Protein AF-L0HE10-F1 (afdb_monomer)

pLDDT: mean 76.34, std 17.58, range [34.72, 95.25]

Mean predicted aligned error: 8.65 Å

Organism: Methanoregula formicica (strain DSM 22288 / NBRC 105244 / SMSP) (NCBI:txid593750)

Sequence (211 aa):
MRRCAECDLDNQQNRDHPICIPLPSNDIKGCIISRDPTSAFIEPWKEPIITKGNFKFSNGEVPPKWLCKRIQSFMGFTPDSVEAKKLHTFFDLNCYWTHFHKCPTDKHGKGFPQFSYPNGKICADKWFEFECIKYDLNDKILILLGRDVERYFQERPDHPLLKSKYVFFLPHPSAANCGKGWSWNKCKSPDDPDLIKLNERLTKLMACITK

Solvent-accessible surface area (backbone atoms only — not comparable to full-atom values): 12411 Å² total; per-residue (Å²): 116,78,75,43,87,85,38,86,80,42,82,78,64,81,70,92,71,69,61,80,65,68,80,58,54,98,58,64,54,24,36,39,34,35,45,53,47,48,58,87,70,64,66,73,76,79,61,84,66,73,58,87,90,44,62,64,78,80,90,59,98,39,70,58,60,42,36,47,54,47,50,29,64,67,72,67,48,50,83,86,36,70,65,35,49,46,49,49,47,39,49,52,50,20,35,31,58,51,50,36,16,75,53,60,22,22,94,79,44,81,90,31,56,53,82,48,69,73,59,23,48,57,41,31,73,67,43,49,63,54,50,33,66,76,63,64,39,48,83,23,38,35,37,32,25,23,68,72,41,46,50,59,46,69,78,35,73,83,40,67,67,62,71,16,95,43,71,42,84,40,72,43,63,49,39,89,80,38,55,91,32,55,86,67,50,79,87,51,62,86,82,36,68,68,57,48,54,48,51,52,53,50,52,54,49,50,61,63,71,72,108

Structure (mmCIF, N/CA/C/O backbone):
data_AF-L0HE10-F1
#
_entry.id   AF-L0HE10-F1
#
loop_
_atom_site.group_PDB
_atom_site.id
_atom_site.type_symbol
_atom_site.label_atom_id
_atom_site.label_alt_id
_atom_site.label_comp_id
_atom_site.label_asym_id
_atom_site.label_entity_id
_atom_site.label_seq_id
_atom_site.pdbx_PDB_ins_code
_atom_site.Cartn_x
_atom_site.Cartn_y
_atom_site.Cartn_z
_atom_site.occupancy
_atom_site.B_iso_or_equiv
_atom_site.auth_seq_id
_atom_site.auth_comp_id
_atom_site.auth_asym_id
_atom_site.auth_atom_id
_atom_site.pdbx_PDB_model_num
ATOM 1 N N . MET A 1 1 ? 12.271 -13.990 -5.409 1.00 41.84 1 MET A N 1
ATOM 2 C CA . MET A 1 1 ? 12.052 -14.101 -6.872 1.00 41.84 1 MET A CA 1
ATOM 3 C C . MET A 1 1 ? 12.853 -12.985 -7.531 1.00 41.84 1 MET A C 1
ATOM 5 O O . MET A 1 1 ? 12.646 -11.841 -7.147 1.00 41.84 1 MET A O 1
ATOM 9 N N . ARG A 1 2 ? 13.806 -13.293 -8.425 1.00 43.56 2 ARG A N 1
ATOM 10 C CA . ARG A 1 2 ? 14.645 -12.290 -9.112 1.00 43.56 2 ARG A CA 1
ATOM 11 C C . ARG A 1 2 ? 13.817 -11.623 -10.218 1.00 43.56 2 ARG A C 1
ATOM 13 O O . ARG A 1 2 ? 13.728 -12.154 -11.311 1.00 43.56 2 ARG A O 1
ATOM 20 N N . ARG A 1 3 ? 13.122 -10.524 -9.913 1.00 52.22 3 ARG A N 1
ATOM 21 C CA . ARG A 1 3 ? 12.172 -9.879 -10.851 1.00 52.22 3 ARG A CA 1
ATOM 22 C C . ARG A 1 3 ? 12.770 -8.730 -11.674 1.00 52.22 3 ARG A C 1
ATOM 24 O O . ARG A 1 3 ? 12.075 -8.158 -12.505 1.00 52.22 3 ARG A O 1
ATOM 31 N N . CYS A 1 4 ? 14.037 -8.404 -11.419 1.00 48.62 4 CYS A N 1
ATOM 32 C CA . CYS A 1 4 ? 14.774 -7.296 -12.033 1.00 48.62 4 CYS A CA 1
ATOM 33 C C . CYS A 1 4 ? 15.374 -7.656 -13.407 1.00 48.62 4 CYS A C 1
ATOM 35 O O . CYS A 1 4 ? 15.412 -6.805 -14.285 1.00 48.62 4 CYS A O 1
ATOM 37 N N . ALA A 1 5 ? 15.724 -8.932 -13.629 1.00 45.88 5 ALA A N 1
ATOM 38 C CA . ALA A 1 5 ? 16.426 -9.413 -14.828 1.00 45.88 5 ALA A CA 1
ATOM 39 C C . ALA A 1 5 ? 15.657 -9.245 -16.154 1.00 45.88 5 ALA A C 1
ATOM 41 O O . ALA A 1 5 ? 16.229 -9.408 -17.224 1.00 45.88 5 ALA A O 1
ATOM 42 N N . GLU A 1 6 ? 14.364 -8.926 -16.095 1.00 47.62 6 GLU A N 1
ATOM 43 C CA . GLU A 1 6 ? 13.520 -8.715 -17.274 1.00 47.62 6 GLU A CA 1
ATOM 44 C C . GLU A 1 6 ? 13.036 -7.257 -17.396 1.00 47.62 6 GLU A C 1
ATOM 46 O O . GLU A 1 6 ? 12.027 -6.989 -18.051 1.00 47.62 6 GLU A O 1
ATOM 51 N N . CYS A 1 7 ? 13.696 -6.331 -16.694 1.00 50.91 7 CYS A N 1
ATOM 52 C CA . CYS A 1 7 ? 13.500 -4.893 -16.812 1.00 50.91 7 CYS A CA 1
ATOM 53 C C . CYS A 1 7 ? 14.675 -4.299 -17.597 1.00 50.91 7 CYS A C 1
ATOM 55 O O . CYS A 1 7 ? 15.829 -4.517 -17.230 1.00 50.91 7 CYS A O 1
ATOM 57 N N . ASP A 1 8 ? 14.392 -3.491 -18.622 1.00 49.72 8 ASP A N 1
ATOM 58 C CA . ASP A 1 8 ? 15.408 -2.846 -19.474 1.00 49.72 8 ASP A CA 1
ATOM 59 C C . ASP A 1 8 ? 16.410 -1.961 -18.701 1.00 49.72 8 ASP A C 1
ATOM 61 O O . ASP A 1 8 ? 17.444 -1.570 -19.239 1.00 49.72 8 ASP A O 1
ATOM 65 N N . LEU A 1 9 ? 16.134 -1.669 -17.424 1.00 49.97 9 LEU A N 1
ATOM 66 C CA . LEU A 1 9 ? 17.032 -0.949 -16.521 1.00 49.97 9 LEU A CA 1
ATOM 67 C C . LEU A 1 9 ? 18.246 -1.769 -16.054 1.00 49.97 9 LEU A C 1
ATOM 69 O O . LEU A 1 9 ? 19.265 -1.172 -15.710 1.00 49.97 9 LEU A O 1
ATOM 73 N N . ASP A 1 10 ? 18.160 -3.103 -16.024 1.00 47.47 10 ASP A N 1
ATOM 74 C CA . ASP A 1 10 ? 19.218 -3.970 -15.470 1.00 47.47 10 ASP A CA 1
ATOM 75 C C . ASP A 1 10 ? 20.217 -4.459 -16.536 1.00 47.47 10 ASP A C 1
ATOM 77 O O . ASP A 1 10 ? 21.360 -4.804 -16.228 1.00 47.47 10 ASP A O 1
ATOM 81 N N . ASN A 1 11 ? 19.840 -4.368 -17.820 1.00 46.31 11 ASN A N 1
ATOM 82 C CA . ASN A 1 11 ? 20.715 -4.697 -18.954 1.00 46.31 11 ASN A CA 1
ATOM 83 C C . ASN A 1 11 ? 21.970 -3.810 -19.041 1.00 46.31 11 ASN A C 1
ATOM 85 O O . ASN A 1 11 ? 22.882 -4.115 -19.805 1.00 46.31 11 ASN A O 1
ATOM 89 N N . GLN A 1 12 ? 22.047 -2.723 -18.266 1.00 45.19 12 GLN A N 1
ATOM 90 C CA . GLN A 1 12 ? 23.190 -1.810 -18.281 1.00 45.19 12 GLN A CA 1
ATOM 91 C C . GLN A 1 12 ? 24.154 -1.974 -17.103 1.00 45.19 12 GLN A C 1
ATOM 93 O O . GLN A 1 12 ? 25.214 -1.352 -17.131 1.00 45.19 12 GLN A O 1
ATOM 98 N N . GLN A 1 13 ? 23.829 -2.751 -16.059 1.00 46.19 13 GLN A N 1
ATOM 99 C CA . GLN A 1 13 ? 24.639 -2.707 -14.833 1.00 46.19 13 GLN A CA 1
ATOM 100 C C . GLN A 1 13 ? 25.028 -4.049 -14.209 1.00 46.19 13 GLN A C 1
ATOM 102 O O . GLN A 1 13 ? 25.862 -4.0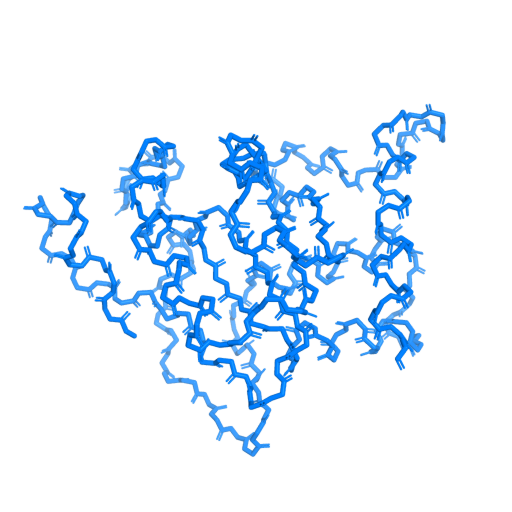29 -13.305 1.00 46.19 13 GLN A O 1
ATOM 107 N N . ASN A 1 14 ? 24.544 -5.193 -14.708 1.00 45.94 14 ASN A N 1
ATOM 108 C CA . ASN A 1 14 ? 25.016 -6.513 -14.260 1.00 45.94 14 ASN A CA 1
ATOM 109 C C . ASN A 1 14 ? 24.903 -6.687 -12.723 1.00 45.94 14 ASN A C 1
ATOM 111 O O . ASN A 1 14 ? 25.790 -7.251 -12.079 1.00 45.94 14 ASN A O 1
ATOM 115 N N . ARG A 1 15 ? 23.851 -6.124 -12.104 1.00 51.06 15 ARG A N 1
ATOM 116 C CA . ARG A 1 15 ? 23.719 -6.066 -10.642 1.00 51.06 15 ARG A CA 1
ATOM 117 C C . ARG A 1 15 ? 22.710 -7.093 -10.152 1.00 51.06 15 ARG A C 1
ATOM 119 O O . ARG A 1 15 ? 21.512 -6.844 -10.124 1.00 51.06 15 ARG A O 1
ATOM 126 N N . ASP A 1 16 ? 23.205 -8.236 -9.684 1.00 47.19 16 ASP A N 1
ATOM 127 C CA . ASP A 1 16 ? 22.391 -9.260 -9.016 1.00 47.19 16 ASP A CA 1
ATOM 128 C C . ASP A 1 16 ? 21.995 -8.795 -7.599 1.00 47.19 16 ASP A C 1
ATOM 130 O O . ASP A 1 16 ? 22.527 -9.254 -6.588 1.00 47.19 16 ASP A O 1
ATOM 134 N N . HIS A 1 17 ? 21.084 -7.822 -7.511 1.00 51.78 17 HIS A N 1
ATOM 135 C CA . HIS A 1 17 ? 20.496 -7.370 -6.249 1.00 51.78 17 HIS A CA 1
ATOM 136 C C . HIS A 1 17 ? 19.051 -7.865 -6.149 1.00 51.78 17 HIS A C 1
ATOM 138 O O . HIS A 1 17 ? 18.115 -7.148 -6.518 1.00 51.78 17 HIS A O 1
ATOM 144 N N . PRO A 1 18 ? 18.824 -9.100 -5.660 1.00 48.59 18 PRO A N 1
ATOM 145 C CA . PRO A 1 18 ? 17.477 -9.583 -5.425 1.00 48.59 18 PRO A CA 1
ATOM 146 C C . PRO A 1 18 ? 16.835 -8.730 -4.334 1.00 48.59 18 PRO A C 1
ATOM 148 O O . PRO A 1 18 ? 17.172 -8.841 -3.157 1.00 48.59 18 PRO A O 1
ATOM 151 N N . ILE A 1 19 ? 15.867 -7.896 -4.707 1.00 52.19 19 ILE A N 1
ATOM 152 C CA . ILE A 1 19 ? 15.000 -7.280 -3.708 1.00 52.19 19 ILE A CA 1
ATOM 153 C C . ILE A 1 19 ? 14.169 -8.387 -3.084 1.00 52.19 19 ILE A C 1
ATOM 155 O O . ILE A 1 19 ? 13.348 -9.041 -3.739 1.00 52.19 19 ILE A O 1
ATOM 159 N N . CYS A 1 20 ? 14.413 -8.605 -1.799 1.00 49.25 20 CYS A N 1
ATOM 160 C CA . CYS A 1 20 ? 13.636 -9.521 -0.998 1.00 49.25 20 CYS A CA 1
ATOM 161 C C . CYS A 1 20 ? 12.323 -8.831 -0.627 1.00 49.25 20 CYS A C 1
ATOM 163 O O . CYS A 1 20 ? 12.228 -8.134 0.379 1.00 49.25 20 CYS A O 1
ATOM 165 N N . ILE A 1 21 ? 11.302 -9.012 -1.462 1.00 56.94 21 ILE A N 1
ATOM 166 C CA . ILE A 1 21 ? 9.930 -8.886 -0.982 1.00 56.94 21 ILE A CA 1
ATOM 167 C C . ILE A 1 21 ? 9.695 -10.114 -0.092 1.00 56.94 21 ILE A C 1
ATOM 169 O O . ILE A 1 21 ? 9.791 -11.232 -0.619 1.00 56.94 21 ILE A O 1
ATOM 173 N N . PRO A 1 22 ? 9.440 -9.953 1.221 1.00 55.62 22 PRO A N 1
ATOM 174 C CA . PRO A 1 22 ? 9.186 -11.092 2.090 1.00 55.62 22 PRO A CA 1
ATOM 175 C C . PRO A 1 22 ? 8.015 -11.900 1.533 1.00 55.62 22 PRO A C 1
ATOM 177 O O . PRO A 1 22 ? 7.050 -11.344 0.998 1.00 55.62 22 PRO A O 1
ATOM 180 N N . LEU A 1 23 ? 8.119 -13.226 1.622 1.00 56.03 23 LEU A N 1
ATOM 181 C CA . LEU A 1 23 ? 6.987 -14.074 1.281 1.00 56.03 23 LEU A CA 1
ATOM 182 C C . LEU A 1 23 ? 5.840 -13.736 2.243 1.00 56.03 23 LEU A C 1
ATOM 184 O O . LEU A 1 23 ? 6.091 -13.594 3.441 1.00 56.03 23 LEU A O 1
ATOM 188 N N . PRO A 1 24 ? 4.612 -13.559 1.736 1.00 63.22 24 PRO A N 1
ATOM 189 C CA . PRO A 1 24 ? 3.480 -13.294 2.605 1.00 63.22 24 PRO A CA 1
ATOM 190 C C . PRO A 1 24 ? 3.215 -14.478 3.541 1.00 63.22 24 PRO A C 1
ATOM 192 O O . PRO A 1 24 ? 3.639 -15.607 3.278 1.00 63.22 24 PRO A O 1
ATOM 195 N N . SER A 1 25 ? 2.472 -14.227 4.619 1.00 65.88 25 SER A N 1
ATOM 196 C CA . SER A 1 25 ? 1.879 -15.310 5.403 1.00 65.88 25 SER A CA 1
ATOM 197 C C . SER A 1 25 ? 0.862 -16.096 4.570 1.00 65.88 25 SER A C 1
ATOM 199 O O . SER A 1 25 ? 0.384 -15.631 3.535 1.00 65.88 25 SER A O 1
ATOM 201 N N . ASN A 1 26 ? 0.490 -17.283 5.052 1.00 67.81 26 ASN A N 1
ATOM 202 C CA . ASN A 1 26 ? -0.562 -18.086 4.426 1.00 67.81 26 ASN A CA 1
ATOM 203 C C . ASN A 1 26 ? -1.972 -17.474 4.593 1.00 67.81 26 ASN A C 1
ATOM 205 O O . ASN A 1 26 ? -2.906 -17.954 3.963 1.00 67.81 26 ASN A O 1
ATOM 209 N N . ASP A 1 27 ? -2.138 -16.437 5.428 1.00 83.25 27 ASP A N 1
ATOM 210 C CA . ASP A 1 27 ? -3.418 -15.773 5.720 1.00 83.25 27 ASP A CA 1
ATOM 211 C C . ASP A 1 27 ? -3.355 -14.284 5.335 1.00 83.25 27 ASP A C 1
ATOM 213 O O . ASP A 1 27 ? -3.296 -13.378 6.178 1.00 83.25 27 ASP A O 1
ATOM 217 N N . ILE A 1 28 ? -3.306 -14.034 4.024 1.00 88.19 28 ILE A N 1
ATOM 218 C CA . ILE A 1 28 ? -3.285 -12.685 3.453 1.00 88.19 28 ILE A CA 1
ATOM 219 C C . ILE A 1 28 ? -4.692 -12.087 3.531 1.00 88.19 28 ILE A C 1
ATOM 221 O O . ILE A 1 28 ? -5.635 -12.570 2.897 1.00 88.19 28 ILE A O 1
ATOM 225 N N . LYS A 1 29 ? -4.812 -10.981 4.268 1.00 91.25 29 LYS A N 1
ATOM 226 C CA . LYS A 1 29 ? -6.032 -10.164 4.393 1.00 91.25 29 LYS A CA 1
ATOM 227 C C . LYS A 1 29 ? -5.927 -8.833 3.651 1.00 91.25 29 LYS A C 1
ATOM 229 O O . LYS A 1 29 ? -6.943 -8.203 3.362 1.00 91.25 29 LYS A O 1
ATOM 234 N N . GLY A 1 30 ? -4.711 -8.404 3.317 1.00 91.81 30 GLY A N 1
ATOM 235 C CA . GLY A 1 30 ? -4.485 -7.191 2.543 1.00 91.81 30 GLY A CA 1
ATOM 236 C C . GLY A 1 30 ? -3.147 -7.154 1.820 1.00 91.81 30 GLY A C 1
ATOM 237 O O . GLY A 1 30 ? -2.295 -8.015 2.018 1.00 91.81 30 GLY A O 1
ATOM 238 N N . CYS A 1 31 ? -2.963 -6.129 0.995 1.00 91.56 31 CYS A N 1
ATOM 239 C CA . CYS A 1 31 ? -1.739 -5.856 0.264 1.00 91.56 31 CYS A CA 1
ATOM 240 C C . CYS A 1 31 ? -1.379 -4.367 0.335 1.00 91.56 31 CYS A C 1
ATOM 242 O O . CYS A 1 31 ? -2.199 -3.506 0.016 1.00 91.56 31 CYS A O 1
ATOM 244 N N . ILE A 1 32 ? -0.140 -4.059 0.718 1.00 91.81 32 ILE A N 1
ATOM 245 C CA . ILE A 1 32 ? 0.469 -2.742 0.542 1.00 91.81 32 ILE A CA 1
ATOM 246 C C . ILE A 1 32 ? 1.187 -2.704 -0.802 1.00 91.81 32 ILE A C 1
ATOM 248 O O . ILE A 1 32 ? 2.049 -3.539 -1.070 1.00 91.81 32 ILE A O 1
ATOM 252 N N . ILE A 1 33 ? 0.936 -1.657 -1.582 1.00 91.56 33 ILE A N 1
ATOM 253 C CA . ILE A 1 33 ? 1.694 -1.337 -2.790 1.00 91.56 33 ILE A CA 1
ATOM 254 C C . ILE A 1 33 ? 2.403 -0.000 -2.572 1.00 91.56 33 ILE A C 1
ATOM 256 O O . ILE A 1 33 ? 1.764 1.053 -2.539 1.00 91.56 33 ILE A O 1
ATOM 260 N N . SER A 1 34 ? 3.726 -0.026 -2.406 1.00 89.88 34 SER A N 1
ATOM 261 C CA . SER A 1 34 ? 4.553 1.190 -2.348 1.00 89.88 34 SER A CA 1
ATOM 262 C C . SER A 1 34 ? 5.216 1.497 -3.690 1.00 89.88 34 SER A C 1
ATOM 264 O O . SER A 1 34 ? 5.171 0.686 -4.609 1.00 89.88 34 SER A O 1
ATOM 266 N N . ARG A 1 35 ? 5.809 2.687 -3.847 1.00 88.56 35 ARG A N 1
ATOM 267 C CA . ARG A 1 35 ? 6.344 3.134 -5.144 1.00 88.56 35 ARG A CA 1
ATOM 268 C C . ARG A 1 35 ? 7.487 2.253 -5.643 1.00 88.56 35 ARG A C 1
ATOM 270 O O . ARG A 1 35 ? 7.394 1.661 -6.710 1.00 88.56 35 ARG A O 1
ATOM 277 N N . ASP A 1 36 ? 8.554 2.177 -4.871 1.00 82.75 36 ASP A N 1
ATOM 278 C CA . ASP A 1 36 ? 9.766 1.454 -5.216 1.00 82.75 36 ASP A CA 1
ATOM 279 C C . ASP A 1 36 ? 10.525 1.101 -3.927 1.00 82.75 36 ASP A C 1
ATOM 281 O O . ASP A 1 36 ? 10.323 1.745 -2.887 1.00 82.75 36 ASP A O 1
ATOM 285 N N . PRO A 1 37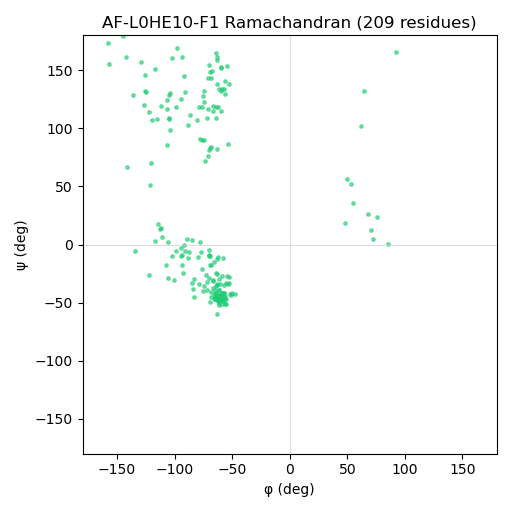 ? 11.354 0.056 -3.949 1.00 74.62 37 PRO A N 1
ATOM 286 C CA . PRO A 1 37 ? 12.296 -0.214 -2.884 1.00 74.62 37 PRO A CA 1
ATOM 287 C C . PRO A 1 37 ? 13.451 0.785 -2.975 1.00 74.62 37 PRO A C 1
ATOM 289 O O . PRO A 1 37 ? 14.142 0.872 -3.989 1.00 74.62 37 PRO A O 1
ATOM 292 N N . THR A 1 38 ? 13.687 1.535 -1.902 1.00 67.75 38 THR A N 1
ATOM 293 C CA . THR A 1 38 ? 14.856 2.410 -1.837 1.00 67.75 38 THR A CA 1
ATOM 294 C C . THR A 1 38 ? 16.125 1.576 -1.706 1.00 67.75 38 THR A C 1
ATOM 296 O O . THR A 1 38 ? 16.111 0.471 -1.158 1.00 67.75 38 THR A O 1
ATOM 299 N N . SER A 1 39 ? 17.250 2.130 -2.151 1.00 60.06 39 SER A N 1
ATOM 300 C CA . SER A 1 39 ? 18.566 1.502 -1.990 1.00 60.06 39 SER A CA 1
ATOM 301 C C . SER A 1 39 ? 18.929 1.139 -0.547 1.00 60.06 39 SER A C 1
ATOM 303 O O . SER A 1 39 ? 19.636 0.163 -0.311 1.00 60.06 39 SER A O 1
ATOM 305 N N . ALA A 1 40 ? 18.368 1.857 0.426 1.00 58.38 40 ALA A N 1
ATOM 306 C CA . ALA A 1 40 ? 18.504 1.563 1.850 1.00 58.38 40 ALA A CA 1
ATOM 307 C C . ALA A 1 40 ? 17.849 0.233 2.281 1.00 58.38 40 ALA A C 1
ATOM 309 O O . ALA A 1 40 ? 18.135 -0.256 3.368 1.00 58.38 40 ALA A O 1
ATOM 310 N N . PHE A 1 41 ? 16.983 -0.364 1.455 1.00 56.56 41 PHE A N 1
ATOM 311 C CA . PHE A 1 41 ? 16.373 -1.675 1.713 1.00 56.56 41 PHE A CA 1
ATOM 312 C C . PHE A 1 41 ? 17.165 -2.847 1.110 1.00 56.56 41 PHE A C 1
ATOM 314 O O . PHE A 1 41 ? 16.735 -3.991 1.243 1.00 56.56 41 PHE A O 1
ATOM 321 N N . ILE A 1 42 ? 18.284 -2.573 0.426 1.00 53.47 42 ILE A N 1
ATOM 322 C CA . ILE A 1 42 ? 19.094 -3.570 -0.297 1.00 53.47 42 ILE A CA 1
ATOM 323 C C . ILE A 1 42 ? 20.152 -4.217 0.599 1.00 53.47 42 ILE A C 1
ATOM 325 O O . ILE A 1 42 ? 20.729 -5.235 0.212 1.00 53.47 42 ILE A O 1
ATOM 329 N N . GLU A 1 43 ? 20.399 -3.695 1.808 1.00 49.09 43 GLU A N 1
ATOM 330 C CA . GLU A 1 43 ? 21.193 -4.468 2.760 1.00 49.09 43 GLU A CA 1
ATOM 331 C C . GLU A 1 43 ? 20.527 -5.830 2.968 1.00 49.09 43 GLU A C 1
ATOM 333 O O . GLU A 1 43 ? 19.305 -5.904 3.156 1.00 49.09 43 GLU A O 1
ATOM 338 N N . PRO A 1 44 ? 21.303 -6.920 2.846 1.00 43.00 44 PRO A N 1
ATOM 339 C CA . PRO A 1 44 ? 20.739 -8.236 2.687 1.00 43.00 44 PRO A CA 1
ATOM 340 C C . PRO A 1 44 ? 19.925 -8.534 3.933 1.00 43.00 44 PRO A C 1
ATOM 342 O O . PRO A 1 44 ? 20.462 -8.637 5.038 1.00 43.00 44 PRO A O 1
ATOM 345 N N . TRP A 1 45 ? 18.626 -8.734 3.730 1.00 43.78 45 TRP A N 1
ATOM 346 C CA . TRP A 1 45 ? 17.873 -9.674 4.536 1.00 43.78 45 TRP A CA 1
ATOM 347 C C . TRP A 1 45 ? 18.636 -10.998 4.443 1.00 43.78 45 TRP A C 1
ATOM 349 O O . TRP A 1 45 ? 18.421 -11.786 3.521 1.00 43.78 45 TRP A O 1
ATOM 359 N N . LYS A 1 46 ? 19.623 -11.181 5.327 1.00 37.88 46 LYS A N 1
ATOM 360 C CA . LYS A 1 46 ? 20.378 -12.416 5.508 1.00 37.88 46 LYS A CA 1
ATOM 361 C C . LYS A 1 46 ? 19.396 -13.406 6.107 1.00 37.88 46 LYS A C 1
ATOM 363 O O . LYS A 1 46 ? 19.302 -13.538 7.317 1.00 37.88 46 LYS A O 1
ATOM 368 N N . GLU A 1 47 ? 18.631 -13.996 5.200 1.00 39.53 47 GLU A N 1
ATOM 369 C CA . GLU A 1 47 ? 17.550 -14.941 5.421 1.00 39.53 47 GLU A CA 1
ATOM 370 C C . GLU A 1 47 ? 16.341 -14.370 6.188 1.00 39.53 47 GLU A C 1
ATOM 372 O O . GLU A 1 47 ? 16.480 -13.727 7.231 1.00 39.53 47 GLU A O 1
ATOM 377 N N . PRO A 1 48 ? 15.103 -14.592 5.708 1.00 41.59 48 PRO A N 1
ATOM 378 C CA . PRO A 1 48 ? 13.954 -14.441 6.582 1.00 41.59 48 PRO A CA 1
ATOM 379 C C . PRO A 1 48 ? 14.137 -15.436 7.732 1.00 41.59 48 PRO A C 1
ATOM 381 O O . PRO A 1 48 ? 14.119 -16.646 7.510 1.00 41.59 48 PRO A O 1
ATOM 384 N N . ILE A 1 49 ? 14.306 -14.949 8.964 1.00 40.31 49 ILE A N 1
ATOM 385 C CA . ILE A 1 49 ? 14.206 -15.801 10.150 1.00 40.31 49 ILE A CA 1
ATOM 386 C C . ILE A 1 49 ? 12.734 -16.217 10.252 1.00 40.31 49 ILE A C 1
ATOM 388 O O . ILE A 1 49 ? 11.940 -15.585 10.949 1.00 40.31 49 ILE A O 1
ATOM 392 N N . ILE A 1 50 ? 12.349 -17.272 9.528 1.00 42.53 50 ILE A N 1
ATOM 393 C CA . ILE A 1 50 ? 11.056 -17.941 9.669 1.00 42.53 50 ILE A CA 1
ATOM 394 C C . ILE A 1 50 ? 11.107 -18.688 11.002 1.00 42.53 50 ILE A C 1
ATOM 396 O O . ILE A 1 50 ? 11.297 -19.898 11.079 1.00 42.53 50 ILE A O 1
ATOM 400 N N . THR A 1 51 ? 10.977 -17.951 12.100 1.00 37.94 51 THR A N 1
ATOM 401 C CA . THR A 1 51 ? 10.757 -18.553 13.410 1.00 37.94 51 THR A CA 1
ATOM 402 C C . THR A 1 51 ? 9.254 -18.710 13.589 1.00 37.94 51 THR A C 1
ATOM 404 O O . THR A 1 51 ? 8.536 -17.753 13.861 1.00 37.94 51 THR A O 1
ATOM 407 N N . LYS A 1 52 ? 8.767 -19.945 13.410 1.00 34.72 52 LYS A N 1
ATOM 408 C CA . LYS A 1 52 ? 7.416 -20.376 13.815 1.00 34.72 52 LYS A CA 1
ATOM 409 C C . LYS A 1 52 ? 6.272 -19.491 13.281 1.00 34.72 52 LYS A C 1
ATOM 411 O O . LYS A 1 52 ? 5.450 -19.017 14.057 1.00 34.72 52 LYS A O 1
ATOM 416 N N . GLY A 1 53 ? 6.230 -19.238 11.970 1.00 40.25 53 GLY A N 1
ATOM 417 C CA . GLY A 1 53 ? 5.108 -18.528 11.332 1.00 40.25 53 GLY A CA 1
ATOM 418 C C . GLY A 1 53 ? 5.012 -17.023 11.622 1.00 40.25 53 GLY A C 1
ATOM 419 O O . GLY A 1 53 ? 4.072 -16.389 11.159 1.00 40.25 53 GLY A O 1
ATOM 420 N N . ASN A 1 54 ? 5.979 -16.439 12.338 1.00 36.06 54 ASN A N 1
ATOM 421 C CA . ASN A 1 54 ? 6.038 -15.004 12.600 1.00 36.06 54 ASN A CA 1
ATOM 422 C C . ASN A 1 54 ? 7.116 -14.355 11.728 1.00 36.06 54 ASN A C 1
ATOM 424 O O . ASN A 1 54 ? 8.312 -14.503 11.987 1.00 36.06 54 ASN A O 1
ATOM 428 N N . PHE A 1 55 ? 6.697 -13.599 10.714 1.00 43.66 55 PHE A N 1
ATOM 429 C CA . PHE A 1 55 ? 7.596 -12.732 9.959 1.00 43.66 55 PHE A CA 1
ATOM 430 C C . PHE A 1 55 ? 7.928 -11.507 10.811 1.00 43.66 55 PHE A C 1
ATOM 432 O O . PHE A 1 55 ? 7.243 -10.491 10.785 1.00 43.66 55 PHE A O 1
ATOM 439 N N . LYS A 1 56 ? 8.998 -11.586 11.602 1.00 40.53 56 LYS A N 1
ATOM 440 C CA . LYS A 1 56 ? 9.579 -10.374 12.179 1.00 40.53 56 LYS A CA 1
ATOM 441 C C . LYS A 1 56 ? 10.410 -9.712 11.090 1.00 40.53 56 LYS A C 1
ATOM 443 O O . LYS A 1 56 ? 11.390 -10.297 10.642 1.00 40.53 56 LYS A O 1
ATOM 448 N N . PHE A 1 57 ? 10.053 -8.489 10.688 1.00 48.94 57 PHE A N 1
ATOM 449 C CA . PHE A 1 57 ? 10.952 -7.625 9.917 1.00 48.94 57 PHE A CA 1
ATOM 450 C C . PHE A 1 57 ? 12.180 -7.319 10.793 1.00 48.94 57 PHE A C 1
ATOM 452 O O . PHE A 1 57 ? 12.207 -6.315 11.514 1.00 48.94 57 PHE A O 1
ATOM 459 N N . SER A 1 58 ? 13.148 -8.230 10.834 1.00 39.66 58 SER A N 1
ATOM 460 C CA . SER A 1 58 ? 14.378 -8.077 11.595 1.00 39.66 58 SER A CA 1
ATOM 461 C C . SER A 1 58 ? 15.230 -7.031 10.887 1.00 39.66 58 SER A C 1
ATOM 463 O O . SER A 1 58 ? 15.750 -7.268 9.803 1.00 39.66 58 SER A O 1
ATOM 465 N N . ASN A 1 59 ? 15.338 -5.867 11.524 1.00 40.75 59 ASN A N 1
ATOM 466 C CA . ASN A 1 59 ? 16.350 -4.830 11.297 1.00 40.75 59 ASN A CA 1
ATOM 467 C C . ASN A 1 59 ? 16.113 -3.798 10.179 1.00 40.75 59 ASN A C 1
ATOM 469 O O . ASN A 1 59 ? 16.905 -2.871 10.062 1.00 40.75 59 ASN A O 1
ATOM 473 N N . GLY A 1 60 ? 14.996 -3.852 9.445 1.00 49.91 60 GLY A N 1
ATOM 474 C CA . GLY A 1 60 ? 14.627 -2.818 8.468 1.00 49.91 60 GLY A CA 1
ATOM 475 C C . GLY A 1 60 ? 13.472 -1.915 8.918 1.00 49.91 60 GLY A C 1
ATOM 476 O O . GLY A 1 60 ? 12.367 -2.381 9.204 1.00 49.91 60 GLY A O 1
ATOM 477 N N . GLU A 1 61 ? 13.699 -0.606 8.923 1.00 56.00 61 GLU A N 1
ATOM 478 C CA . GLU A 1 61 ? 12.667 0.433 8.895 1.00 56.00 61 GLU A CA 1
ATOM 479 C C . GLU A 1 61 ? 11.994 0.429 7.499 1.00 56.00 61 GLU A C 1
ATOM 481 O O . GLU A 1 61 ? 12.383 1.172 6.610 1.00 56.00 61 GLU A O 1
ATOM 486 N N . VAL A 1 62 ? 11.039 -0.480 7.261 1.00 68.38 62 VAL A N 1
ATOM 487 C CA . VAL A 1 62 ? 10.393 -0.695 5.944 1.00 68.38 62 VAL A CA 1
ATOM 488 C C . VAL A 1 62 ? 8.987 -0.070 5.850 1.00 68.38 62 VAL A C 1
ATOM 490 O O . VAL A 1 62 ? 8.359 0.170 6.887 1.00 68.38 62 VAL A O 1
ATOM 493 N N . PRO A 1 63 ? 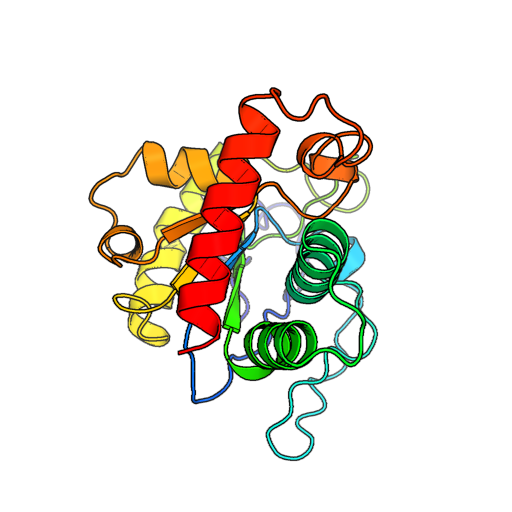8.438 0.170 4.636 1.00 73.19 63 PRO A N 1
ATOM 494 C CA . PRO A 1 63 ? 7.136 0.806 4.431 1.00 73.19 63 PRO A CA 1
ATOM 495 C C . PRO A 1 63 ? 5.966 0.268 5.268 1.00 73.19 63 PRO A C 1
ATOM 497 O O . PRO A 1 63 ? 5.262 1.122 5.803 1.00 73.19 63 PRO A O 1
ATOM 500 N N . PRO A 1 64 ? 5.756 -1.052 5.473 1.00 80.44 64 PRO A N 1
ATOM 501 C CA . PRO A 1 64 ? 4.699 -1.534 6.371 1.00 80.44 64 PRO A CA 1
ATOM 502 C C . PRO A 1 64 ? 4.844 -1.005 7.806 1.00 80.44 64 PRO A C 1
ATOM 504 O O . PRO A 1 64 ? 3.913 -0.415 8.353 1.00 80.44 64 PRO A O 1
ATOM 507 N N . LYS A 1 65 ? 6.045 -1.103 8.390 1.00 80.25 65 LYS A N 1
ATOM 508 C CA . LYS A 1 65 ? 6.341 -0.591 9.739 1.00 80.25 65 LYS A CA 1
ATOM 509 C C . LYS A 1 65 ? 6.217 0.926 9.823 1.00 80.25 65 LYS A C 1
ATOM 511 O O . LYS A 1 65 ? 5.656 1.449 10.785 1.00 80.25 65 LYS A O 1
ATOM 516 N N . TRP A 1 66 ? 6.733 1.647 8.830 1.00 83.38 66 TRP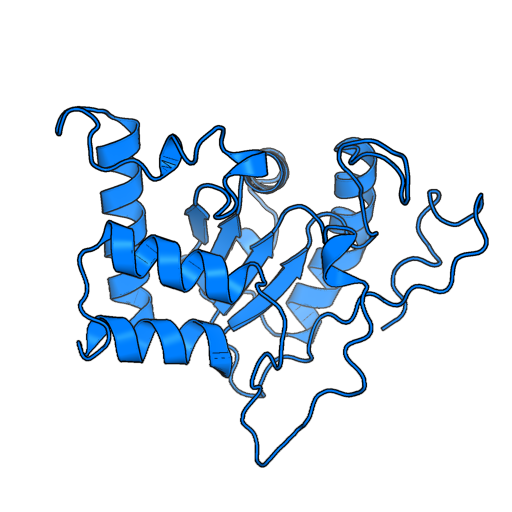 A N 1
ATOM 517 C CA . TRP A 1 66 ? 6.597 3.102 8.771 1.00 83.38 66 TRP A CA 1
ATOM 518 C C . TRP A 1 66 ? 5.145 3.534 8.665 1.00 83.38 66 TRP A C 1
ATOM 520 O O . TRP A 1 66 ? 4.739 4.462 9.358 1.00 83.38 66 TRP A O 1
ATOM 530 N N . LEU A 1 67 ? 4.365 2.864 7.819 1.00 88.56 67 LEU A N 1
ATOM 531 C CA . LEU A 1 67 ? 2.946 3.129 7.672 1.00 88.56 67 LEU A CA 1
ATOM 532 C C . LEU A 1 67 ? 2.211 2.860 8.983 1.00 88.56 67 LEU A C 1
ATOM 534 O O . LEU A 1 67 ? 1.466 3.725 9.428 1.00 88.56 67 LEU A O 1
ATOM 538 N N . CYS A 1 68 ? 2.485 1.733 9.642 1.00 89.25 68 CYS A N 1
ATOM 539 C CA . CYS A 1 68 ? 1.908 1.416 10.944 1.00 89.25 68 CYS A CA 1
ATOM 540 C C . CYS A 1 68 ? 2.206 2.515 11.974 1.00 89.25 68 CYS A C 1
ATOM 542 O O . CYS A 1 68 ? 1.281 3.079 12.555 1.00 89.25 68 CYS A O 1
ATOM 544 N N . LYS A 1 69 ? 3.478 2.921 12.127 1.00 87.56 69 LYS A N 1
ATOM 545 C CA . LYS A 1 69 ? 3.874 4.030 13.018 1.00 87.56 69 LYS A CA 1
ATOM 546 C C . LYS A 1 69 ? 3.179 5.347 12.648 1.00 87.56 69 LYS A C 1
ATOM 548 O O . LYS A 1 69 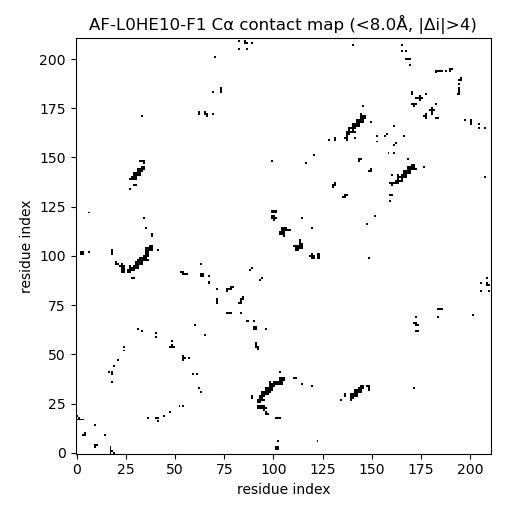? 2.748 6.085 13.534 1.00 87.56 69 LYS A O 1
ATOM 553 N N . ARG A 1 70 ? 3.069 5.658 11.350 1.00 89.25 70 ARG A N 1
ATOM 554 C CA . ARG A 1 70 ? 2.413 6.877 10.852 1.00 89.25 70 ARG A CA 1
ATOM 555 C C . ARG A 1 70 ? 0.928 6.881 11.168 1.00 89.25 70 ARG A C 1
ATOM 557 O O . ARG A 1 70 ? 0.460 7.880 11.692 1.00 89.25 70 ARG A O 1
ATOM 564 N N . ILE A 1 71 ? 0.219 5.784 10.916 1.00 92.38 71 ILE A N 1
ATOM 565 C CA . ILE A 1 71 ? -1.206 5.650 11.235 1.00 92.38 71 ILE A CA 1
ATOM 566 C C . ILE A 1 71 ? -1.410 5.696 12.746 1.00 92.38 71 ILE A C 1
ATOM 568 O O . ILE A 1 71 ? -2.245 6.458 13.210 1.00 92.38 71 ILE A O 1
ATOM 572 N N . GLN A 1 72 ? -0.618 4.957 13.524 1.00 92.12 72 GLN A N 1
ATOM 573 C CA . GLN A 1 72 ? -0.699 4.958 14.983 1.00 92.12 72 GLN A CA 1
ATOM 574 C C . GLN A 1 72 ? -0.546 6.379 15.547 1.00 92.12 72 GLN A C 1
ATOM 576 O O . GLN A 1 72 ? -1.401 6.856 16.294 1.00 92.12 72 GLN A O 1
ATOM 581 N N . SER A 1 73 ? 0.503 7.093 15.124 1.00 90.19 73 SER A N 1
ATOM 582 C CA . SER A 1 73 ? 0.717 8.491 15.497 1.00 90.19 73 SER A CA 1
ATOM 583 C C . SER A 1 73 ? -0.426 9.379 14.998 1.00 90.19 73 SER A C 1
ATOM 585 O O . SER A 1 73 ? -0.958 10.174 15.773 1.00 90.19 73 SER A O 1
ATOM 587 N N . PHE A 1 74 ? -0.867 9.202 13.745 1.00 90.75 74 PHE A N 1
ATOM 588 C CA . PHE A 1 74 ? -1.929 9.993 13.121 1.00 90.75 74 PHE A CA 1
ATOM 589 C C . PHE A 1 74 ? -3.316 9.779 13.764 1.00 90.75 74 PHE A C 1
ATOM 591 O O . PHE A 1 74 ? -4.122 10.697 13.859 1.00 90.75 74 PHE A O 1
ATOM 598 N N . MET A 1 75 ? -3.592 8.601 14.299 1.00 91.44 75 MET A N 1
ATOM 599 C CA . MET A 1 75 ? -4.859 8.314 14.974 1.00 91.44 75 MET A CA 1
ATOM 600 C C . MET A 1 75 ? -4.777 8.547 16.488 1.00 91.44 75 MET A C 1
ATOM 602 O O . MET A 1 75 ? -5.796 8.564 17.162 1.00 91.44 75 MET A O 1
ATOM 606 N N . GLY A 1 76 ? -3.575 8.791 17.028 1.00 91.06 76 GLY A N 1
ATOM 607 C CA . GLY A 1 76 ? -3.380 9.026 18.462 1.00 91.06 76 GLY A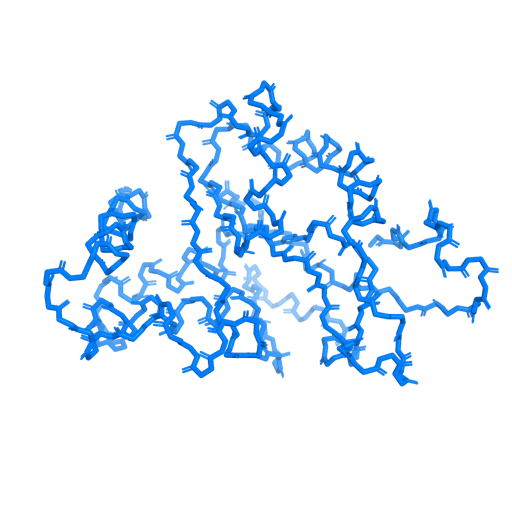 CA 1
ATOM 608 C C . GLY A 1 76 ? -3.463 7.748 19.299 1.00 91.06 76 GLY A C 1
ATOM 609 O O . GLY A 1 76 ? -3.757 7.810 20.488 1.00 91.06 76 GLY A O 1
ATOM 610 N N . PHE A 1 77 ? -3.212 6.589 18.691 1.00 93.12 77 PHE A N 1
ATOM 611 C CA . PHE A 1 77 ? -3.257 5.304 19.377 1.00 93.12 77 PHE A CA 1
ATOM 612 C C . PHE A 1 77 ? -2.020 5.113 20.258 1.00 93.12 77 PHE A C 1
ATOM 614 O O . PHE A 1 77 ? -0.876 5.209 19.796 1.00 93.12 77 PHE A O 1
ATOM 621 N N . THR A 1 78 ? -2.232 4.783 21.530 1.00 92.38 78 THR A N 1
ATOM 622 C CA . THR A 1 78 ? -1.136 4.362 22.407 1.00 92.38 78 THR A CA 1
ATOM 623 C C . THR A 1 78 ? -0.594 3.005 21.939 1.00 92.38 78 THR A C 1
ATOM 625 O O . THR A 1 78 ? -1.360 2.210 21.383 1.00 92.38 78 THR A O 1
ATOM 628 N N . PRO A 1 79 ? 0.705 2.701 22.136 1.00 88.19 79 PRO A N 1
ATOM 629 C CA . PRO A 1 79 ? 1.285 1.419 21.720 1.00 88.19 79 PRO A CA 1
ATOM 630 C C . PRO A 1 79 ? 0.529 0.186 22.237 1.00 88.19 79 PRO A C 1
ATOM 632 O O . PRO A 1 79 ? 0.434 -0.812 21.527 1.00 88.19 79 PRO A O 1
ATOM 635 N N . ASP A 1 80 ? -0.060 0.279 23.431 1.00 90.44 80 ASP A N 1
ATOM 636 C CA . ASP A 1 80 ? -0.757 -0.833 24.083 1.00 90.44 80 ASP A CA 1
ATOM 637 C C . ASP A 1 80 ? -2.256 -0.926 23.767 1.00 90.44 80 ASP A C 1
ATOM 639 O O . ASP A 1 80 ? -2.901 -1.902 24.175 1.00 90.44 80 ASP A O 1
ATOM 643 N N . SER A 1 81 ? -2.804 0.055 23.040 1.00 94.19 81 SER A N 1
ATOM 644 C CA . SER A 1 81 ? -4.212 0.073 22.628 1.00 94.19 81 SER A CA 1
ATOM 645 C C . SER A 1 81 ? -4.574 -1.147 21.776 1.00 94.19 81 SER A C 1
ATOM 647 O O . SER A 1 81 ? -3.739 -1.724 21.069 1.00 94.19 81 SER A O 1
ATOM 649 N N . VAL A 1 82 ? -5.844 -1.552 21.835 1.00 93.56 82 VAL A N 1
ATOM 650 C CA . VAL A 1 82 ? -6.364 -2.675 21.040 1.00 93.56 82 VAL A CA 1
ATOM 651 C C . VAL A 1 82 ? -6.227 -2.369 19.548 1.00 93.56 82 VAL A C 1
ATOM 653 O O . VAL A 1 82 ? -5.845 -3.240 18.767 1.00 93.56 82 VAL A O 1
ATOM 656 N N . GLU A 1 83 ? -6.472 -1.122 19.159 1.00 94.19 83 GLU A N 1
ATOM 657 C CA . GLU A 1 83 ? -6.345 -0.608 17.802 1.00 94.19 83 GLU A CA 1
ATOM 658 C C . GLU A 1 83 ? -4.908 -0.718 17.298 1.00 94.19 83 GLU A C 1
ATOM 660 O O . GLU A 1 83 ? -4.693 -1.253 16.210 1.00 94.19 83 GLU A O 1
ATOM 665 N N . ALA A 1 84 ? -3.918 -0.280 18.089 1.00 91.25 84 ALA A N 1
ATOM 666 C CA . ALA A 1 84 ? -2.512 -0.420 17.721 1.00 91.25 84 ALA A CA 1
ATOM 667 C C . ALA A 1 84 ? -2.130 -1.896 17.566 1.00 91.25 84 ALA A C 1
ATOM 669 O O . ALA A 1 84 ? -1.539 -2.267 16.555 1.00 91.25 84 ALA A O 1
ATOM 670 N N . LYS A 1 85 ? -2.516 -2.766 18.506 1.00 90.56 85 LYS A N 1
ATOM 671 C CA . LYS A 1 85 ? -2.219 -4.207 18.424 1.00 90.56 85 LYS A CA 1
ATOM 672 C C . LYS A 1 85 ? -2.816 -4.853 17.172 1.00 90.56 85 LYS A C 1
ATOM 674 O O . LYS A 1 85 ? -2.120 -5.607 16.491 1.00 90.56 85 LYS A O 1
ATOM 679 N N . LYS A 1 86 ? -4.071 -4.536 16.832 1.00 91.31 86 LYS A N 1
ATOM 680 C CA . LYS A 1 86 ? -4.720 -5.010 15.596 1.00 91.31 86 LYS A CA 1
ATOM 681 C C . LYS A 1 86 ? -4.019 -4.474 14.345 1.00 91.31 86 LYS A C 1
ATOM 683 O O . LYS A 1 86 ? -3.795 -5.232 13.407 1.00 91.31 86 LYS A O 1
ATOM 688 N N . LEU A 1 87 ? -3.621 -3.202 14.352 1.00 91.44 87 LEU A N 1
ATOM 689 C CA . LEU A 1 87 ? -2.892 -2.569 13.255 1.00 91.44 87 LEU A CA 1
ATOM 690 C C . LEU A 1 87 ? -1.530 -3.234 13.003 1.00 91.44 87 LEU A C 1
ATOM 692 O O . LEU A 1 87 ? -1.226 -3.593 11.867 1.00 91.44 87 LEU A O 1
ATOM 696 N N . HIS A 1 88 ? -0.741 -3.438 14.063 1.00 88.31 88 HIS A N 1
ATOM 697 C CA . HIS A 1 88 ? 0.548 -4.137 13.995 1.00 88.31 88 HIS A CA 1
ATOM 698 C C . HIS A 1 88 ? 0.359 -5.579 13.523 1.00 88.31 88 HIS A C 1
ATOM 700 O O . HIS A 1 88 ? 1.027 -5.996 12.587 1.00 88.31 88 HIS A O 1
ATOM 706 N N . THR A 1 89 ? -0.614 -6.310 14.081 1.00 86.31 89 THR A N 1
ATOM 707 C CA . THR A 1 89 ? -0.945 -7.680 13.643 1.00 86.31 89 THR A CA 1
ATOM 708 C C . THR A 1 89 ? -1.252 -7.730 12.148 1.00 86.31 89 THR A C 1
ATOM 710 O O . THR A 1 89 ? -0.707 -8.565 11.429 1.00 86.31 89 THR A O 1
ATOM 713 N N . PHE A 1 90 ? -2.082 -6.807 11.658 1.00 89.31 90 PHE A N 1
ATOM 714 C CA . PHE A 1 90 ? -2.425 -6.749 10.245 1.00 89.31 90 PHE A CA 1
ATOM 715 C C . PHE A 1 90 ? -1.195 -6.507 9.367 1.00 89.31 90 PHE A C 1
ATOM 717 O O . PHE A 1 90 ? -0.961 -7.277 8.439 1.00 89.31 90 PHE A O 1
ATOM 724 N N . PHE A 1 91 ? -0.392 -5.480 9.659 1.00 86.88 91 PHE A N 1
ATOM 725 C CA . PHE A 1 91 ? 0.761 -5.133 8.824 1.00 86.88 91 PHE A CA 1
ATOM 726 C C . PHE A 1 91 ? 1.930 -6.115 8.925 1.00 86.88 91 PHE A C 1
ATOM 728 O O . PHE A 1 91 ? 2.628 -6.301 7.930 1.00 86.88 91 PHE A O 1
ATOM 735 N N . ASP A 1 92 ? 2.135 -6.738 10.086 1.00 79.88 92 ASP A N 1
ATOM 736 C CA . ASP A 1 92 ? 3.239 -7.673 10.304 1.00 79.88 92 ASP A CA 1
ATOM 737 C C . ASP A 1 92 ? 2.910 -9.095 9.845 1.00 79.88 92 ASP A C 1
ATOM 739 O O . ASP A 1 92 ? 3.803 -9.806 9.383 1.00 79.88 92 ASP A O 1
ATOM 743 N N . LEU A 1 93 ? 1.646 -9.522 9.959 1.00 79.62 93 LEU A N 1
ATOM 744 C CA . LEU A 1 93 ? 1.276 -10.928 9.777 1.00 79.62 93 LEU A CA 1
ATOM 745 C C . LEU A 1 93 ? 0.238 -11.173 8.684 1.00 79.62 93 LEU A C 1
ATOM 747 O O . LEU A 1 93 ? 0.225 -12.267 8.134 1.00 79.62 93 LEU A O 1
ATOM 751 N N . ASN A 1 94 ? -0.629 -10.216 8.348 1.00 87.12 94 ASN A N 1
ATOM 752 C CA . ASN A 1 94 ? -1.733 -10.445 7.402 1.00 87.12 94 ASN A CA 1
ATOM 753 C C . ASN A 1 94 ? -1.658 -9.595 6.131 1.00 87.12 94 ASN A C 1
ATOM 755 O O . ASN A 1 94 ? -2.565 -9.651 5.295 1.00 87.12 94 ASN A O 1
ATOM 759 N N . CYS A 1 95 ? -0.602 -8.803 5.969 1.00 86.88 95 CYS A N 1
ATOM 760 C CA . CYS A 1 95 ? -0.449 -7.915 4.834 1.00 86.88 95 CYS A CA 1
ATOM 761 C C . CYS A 1 95 ? 0.696 -8.384 3.942 1.00 86.88 95 CYS A C 1
ATOM 763 O O . CYS A 1 95 ? 1.856 -8.422 4.353 1.00 86.88 95 CYS A O 1
ATOM 765 N N . TYR A 1 96 ? 0.372 -8.709 2.694 1.00 86.56 96 TYR A N 1
ATOM 766 C CA . TYR A 1 96 ? 1.382 -8.806 1.656 1.00 86.56 96 TYR A CA 1
ATOM 767 C C . TYR A 1 96 ? 1.930 -7.405 1.364 1.00 86.56 96 TYR A C 1
ATOM 769 O O . TYR A 1 96 ? 1.196 -6.422 1.382 1.00 86.56 96 TYR A O 1
ATOM 777 N N . TRP A 1 97 ? 3.219 -7.281 1.086 1.00 86.19 97 TRP A N 1
ATOM 778 C CA . TRP A 1 97 ? 3.805 -6.002 0.708 1.00 86.19 97 TRP A CA 1
ATOM 779 C C . TRP A 1 97 ? 4.510 -6.150 -0.627 1.00 86.19 97 TRP A C 1
ATOM 781 O O . TRP A 1 97 ? 5.272 -7.085 -0.831 1.00 86.19 97 TRP A O 1
ATOM 791 N N . THR A 1 98 ? 4.247 -5.230 -1.546 1.00 85.88 98 THR A N 1
ATOM 792 C CA . THR A 1 98 ? 4.876 -5.200 -2.856 1.00 85.88 98 THR A CA 1
ATOM 793 C C . THR A 1 98 ? 5.104 -3.769 -3.345 1.00 85.88 98 THR A C 1
ATOM 795 O O . THR A 1 98 ? 4.792 -2.789 -2.661 1.00 85.88 98 THR A O 1
ATOM 798 N N . HIS A 1 99 ? 5.684 -3.646 -4.538 1.00 87.38 99 HIS A N 1
ATOM 799 C CA . HIS A 1 99 ? 6.082 -2.375 -5.135 1.00 87.38 99 HIS A CA 1
ATOM 800 C C . HIS A 1 99 ? 5.505 -2.165 -6.531 1.00 87.38 99 HIS A C 1
ATOM 802 O O . HIS A 1 99 ? 5.415 -3.111 -7.306 1.00 87.38 99 HIS A O 1
ATOM 808 N N . PHE A 1 100 ? 5.191 -0.923 -6.875 1.00 89.94 100 PHE A N 1
ATOM 809 C CA . PHE A 1 100 ? 4.862 -0.496 -8.232 1.00 89.94 100 PHE A CA 1
ATOM 810 C C . PHE A 1 100 ? 6.044 -0.695 -9.186 1.00 89.94 100 PHE A C 1
ATOM 812 O O . PHE A 1 100 ? 5.915 -1.349 -10.214 1.00 89.94 100 PHE A O 1
ATOM 819 N N . HIS A 1 101 ? 7.226 -0.237 -8.791 1.00 86.06 101 HIS A N 1
ATOM 820 C CA . HIS A 1 101 ? 8.477 -0.490 -9.487 1.00 86.06 101 HIS A CA 1
ATOM 821 C C . HIS A 1 101 ? 9.309 -1.492 -8.683 1.00 86.06 101 HIS A C 1
ATOM 823 O O . HIS A 1 101 ? 9.681 -1.220 -7.544 1.00 86.06 101 HIS A O 1
ATOM 829 N N . LYS A 1 102 ? 9.571 -2.678 -9.249 1.00 80.19 102 LYS A N 1
ATOM 830 C CA . LYS A 1 102 ? 10.264 -3.767 -8.538 1.00 80.19 102 LYS A CA 1
ATOM 831 C C . LYS A 1 102 ? 11.777 -3.592 -8.475 1.00 80.19 102 LYS A C 1
ATOM 833 O O . LYS A 1 102 ? 12.401 -4.372 -7.772 1.00 80.19 102 LYS A O 1
ATOM 838 N N . CYS A 1 103 ? 12.361 -2.653 -9.214 1.00 76.00 103 CYS A N 1
ATOM 839 C CA . CYS A 1 103 ? 13.803 -2.421 -9.228 1.00 76.00 103 CYS A CA 1
ATOM 840 C C . CYS A 1 103 ? 14.175 -1.361 -8.186 1.00 76.00 103 CYS A C 1
ATOM 842 O O . CYS A 1 103 ? 13.401 -0.416 -7.987 1.00 76.00 103 CYS A O 1
ATOM 844 N N . PRO A 1 104 ? 15.341 -1.479 -7.529 1.00 75.75 104 PRO A N 1
ATOM 845 C CA . PRO A 1 104 ? 15.712 -0.514 -6.519 1.00 75.75 104 PRO A CA 1
ATOM 846 C C . PRO A 1 104 ? 16.054 0.829 -7.147 1.00 75.75 104 PRO A C 1
ATOM 848 O O . PRO A 1 104 ? 16.675 0.874 -8.211 1.00 75.75 104 PRO A O 1
ATOM 851 N N . THR A 1 105 ? 15.686 1.920 -6.477 1.00 76.12 105 THR A N 1
ATOM 852 C CA . THR A 1 105 ? 16.020 3.269 -6.946 1.00 76.12 105 THR A CA 1
ATOM 853 C C . THR A 1 105 ? 16.671 4.117 -5.857 1.00 76.12 105 THR A C 1
ATOM 855 O O . THR A 1 105 ? 16.544 3.862 -4.654 1.00 76.12 105 THR A O 1
ATOM 858 N N . ASP A 1 106 ? 17.408 5.135 -6.293 1.00 75.06 106 ASP A N 1
ATOM 859 C CA . ASP A 1 106 ? 18.024 6.143 -5.435 1.00 75.06 106 ASP A CA 1
ATOM 860 C C . ASP A 1 106 ? 17.592 7.532 -5.908 1.00 75.06 106 ASP A C 1
ATOM 862 O O . ASP A 1 106 ? 17.703 7.866 -7.086 1.00 75.06 106 ASP A O 1
ATOM 866 N N . LYS A 1 107 ? 17.150 8.379 -4.973 1.00 75.81 107 LYS A N 1
ATOM 867 C CA . LYS A 1 107 ? 16.782 9.773 -5.246 1.00 75.81 107 LYS A CA 1
ATOM 868 C C . LYS A 1 107 ? 17.905 10.543 -5.946 1.00 75.81 107 LYS A C 1
ATOM 870 O O . LYS A 1 107 ? 17.619 11.429 -6.744 1.00 75.81 107 LYS A O 1
ATOM 875 N N . HIS A 1 108 ? 19.161 10.236 -5.629 1.00 78.00 108 HIS A N 1
ATOM 876 C CA . HIS A 1 108 ? 20.320 10.950 -6.156 1.00 78.00 108 HIS A CA 1
ATOM 877 C C . HIS A 1 108 ? 20.998 10.253 -7.334 1.00 78.00 108 HIS A C 1
ATOM 879 O O . HIS A 1 108 ? 21.894 10.846 -7.926 1.00 78.00 108 HIS A O 1
ATOM 885 N N . GLY A 1 109 ? 20.586 9.039 -7.705 1.00 72.56 109 GLY A N 1
ATOM 886 C CA . GLY A 1 109 ? 21.203 8.330 -8.824 1.00 72.56 109 GLY A CA 1
ATOM 887 C C . GLY A 1 109 ? 22.630 7.824 -8.559 1.00 72.56 109 GLY A C 1
ATOM 888 O O . GLY A 1 109 ? 23.329 7.495 -9.512 1.00 72.56 109 GLY A O 1
ATOM 889 N N . LYS A 1 110 ? 23.114 7.830 -7.305 1.00 72.00 110 LYS A N 1
ATOM 890 C CA . LYS A 1 110 ? 24.530 7.557 -6.987 1.00 72.00 110 LYS A CA 1
ATOM 891 C C . LYS A 1 110 ? 24.813 6.063 -6.911 1.00 72.00 110 LYS A C 1
ATOM 893 O O . LYS A 1 110 ? 25.818 5.593 -7.431 1.00 72.00 110 LYS A O 1
ATOM 898 N N . GLY A 1 111 ? 23.930 5.338 -6.227 1.00 68.50 111 GLY A N 1
ATOM 899 C CA . GLY A 1 111 ? 24.031 3.891 -6.058 1.00 68.50 111 GLY A CA 1
ATOM 900 C C . GLY A 1 111 ? 23.113 3.115 -6.991 1.00 68.50 111 GLY A C 1
ATOM 901 O O . GLY A 1 111 ? 23.459 2.017 -7.379 1.00 68.50 111 GLY A O 1
ATOM 902 N N . PHE A 1 112 ? 21.965 3.668 -7.371 1.00 73.50 112 PHE A N 1
ATOM 903 C CA . PHE A 1 112 ? 20.958 3.031 -8.228 1.00 73.50 112 PHE A CA 1
ATOM 904 C C . PHE A 1 112 ? 20.364 4.086 -9.157 1.00 73.50 112 PHE A C 1
ATOM 906 O O . PHE A 1 112 ? 20.486 5.270 -8.840 1.00 73.50 112 PHE A O 1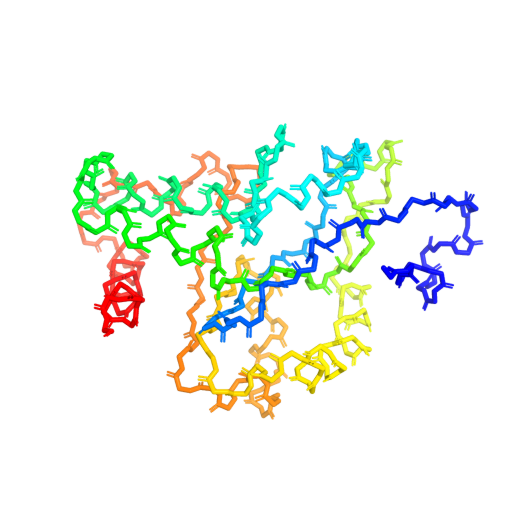
ATOM 913 N N . PRO A 1 113 ? 19.713 3.715 -10.272 1.00 77.00 113 PRO A N 1
ATOM 914 C CA . PRO A 1 113 ? 19.005 4.680 -11.104 1.00 77.00 113 PRO A CA 1
ATOM 915 C C . PRO A 1 113 ? 17.985 5.488 -10.296 1.00 77.00 113 PRO A C 1
ATOM 917 O O . PRO A 1 113 ? 17.445 5.017 -9.291 1.00 77.00 113 PRO A O 1
ATOM 920 N N . GLN A 1 114 ? 17.691 6.703 -10.753 1.00 83.19 114 GLN A N 1
ATOM 921 C CA . GLN A 1 114 ? 16.562 7.456 -10.217 1.00 83.19 114 GLN A CA 1
ATOM 922 C C . GLN A 1 114 ? 15.245 6.799 -10.637 1.00 83.19 114 GLN A C 1
ATOM 924 O O . GLN A 1 114 ? 15.138 6.211 -11.716 1.00 83.19 114 GLN A O 1
ATOM 929 N N . PHE A 1 115 ? 14.228 6.910 -9.782 1.00 84.44 115 PHE A N 1
ATOM 930 C CA . PHE A 1 115 ? 12.892 6.432 -10.115 1.00 84.44 115 PHE A CA 1
ATOM 931 C C . PHE A 1 115 ? 12.354 7.122 -11.375 1.00 84.44 115 PHE A C 1
ATOM 933 O O . PHE A 1 115 ? 12.385 8.347 -11.493 1.00 84.44 115 PHE A O 1
ATOM 940 N N . SER A 1 116 ? 11.798 6.316 -12.278 1.00 85.56 116 SER A N 1
ATOM 941 C CA . SER A 1 116 ? 11.136 6.753 -13.503 1.00 85.56 116 SER A CA 1
ATOM 942 C C . SER A 1 116 ? 9.735 6.149 -13.550 1.00 85.56 116 SER A C 1
ATOM 944 O O . SER A 1 116 ? 9.580 4.926 -13.542 1.00 85.56 116 SER A O 1
ATOM 946 N N . TYR A 1 117 ? 8.709 7.002 -13.604 1.00 89.94 117 TYR A N 1
ATOM 947 C CA . TYR A 1 117 ? 7.314 6.558 -13.668 1.00 89.94 117 TYR A CA 1
ATOM 948 C C . TYR A 1 117 ? 7.027 5.650 -14.883 1.00 89.94 117 TYR A C 1
ATOM 950 O O . TYR A 1 117 ? 6.427 4.596 -14.673 1.00 89.94 117 TYR A O 1
ATOM 958 N N . PRO A 1 118 ? 7.486 5.965 -16.118 1.00 88.88 118 PRO A N 1
ATOM 959 C CA . PRO A 1 118 ? 7.362 5.051 -17.257 1.00 88.88 118 PRO A CA 1
ATOM 960 C C . PRO A 1 118 ? 7.897 3.639 -16.987 1.00 88.88 118 PRO A C 1
ATOM 962 O O . PRO A 1 118 ? 7.231 2.659 -17.312 1.00 88.88 118 PRO A O 1
ATOM 965 N N . ASN A 1 119 ? 9.048 3.521 -16.322 1.00 83.69 119 ASN A N 1
ATOM 966 C CA . ASN A 1 119 ? 9.641 2.216 -16.016 1.00 83.69 119 ASN A CA 1
ATOM 967 C C . ASN A 1 119 ? 8.850 1.484 -14.929 1.00 83.69 119 ASN A C 1
ATOM 969 O O . ASN A 1 119 ? 8.613 0.281 -15.030 1.00 83.69 119 ASN A O 1
ATOM 973 N N . GLY A 1 120 ? 8.380 2.217 -13.917 1.00 88.06 120 GLY A N 1
ATOM 974 C CA . GLY A 1 120 ? 7.453 1.682 -12.925 1.00 88.06 120 GLY A CA 1
ATOM 975 C C . GLY A 1 120 ? 6.174 1.141 -13.562 1.00 88.06 120 GLY A C 1
ATOM 976 O O . GLY A 1 120 ? 5.746 0.049 -13.209 1.00 88.06 120 GLY A O 1
ATOM 977 N N . LYS A 1 121 ? 5.619 1.843 -14.557 1.00 90.06 121 LYS A N 1
ATOM 978 C CA . LYS A 1 121 ? 4.415 1.427 -15.289 1.00 90.06 121 LYS A CA 1
ATOM 979 C C . LYS A 1 121 ? 4.634 0.098 -16.016 1.00 90.06 121 LYS A C 1
ATOM 981 O O . LYS A 1 121 ? 3.855 -0.822 -15.806 1.00 90.06 121 LYS A O 1
ATOM 986 N N . ILE A 1 122 ? 5.726 -0.022 -16.777 1.00 85.75 122 ILE A N 1
ATOM 987 C CA . ILE A 1 122 ? 6.116 -1.272 -17.457 1.00 85.75 122 ILE A CA 1
ATOM 988 C C . ILE A 1 122 ? 6.249 -2.418 -16.444 1.00 85.75 122 ILE A C 1
ATOM 990 O O . ILE A 1 122 ? 5.763 -3.525 -16.664 1.00 85.75 122 ILE A O 1
ATOM 994 N N . CYS A 1 123 ? 6.888 -2.145 -15.306 1.00 84.44 123 CYS A N 1
ATOM 995 C CA . CYS A 1 123 ? 7.086 -3.128 -14.249 1.00 84.44 123 CYS A CA 1
ATOM 996 C C . CYS A 1 123 ? 5.755 -3.581 -13.621 1.00 84.44 123 CYS A C 1
ATOM 998 O O . CYS A 1 123 ? 5.528 -4.774 -13.424 1.00 84.44 123 CYS A O 1
ATOM 1000 N N . ALA A 1 124 ? 4.864 -2.639 -13.326 1.00 88.50 124 ALA A N 1
ATOM 1001 C CA . ALA A 1 124 ? 3.558 -2.908 -12.746 1.00 88.50 124 ALA A CA 1
ATOM 1002 C C . ALA A 1 124 ? 2.648 -3.689 -13.701 1.00 88.50 124 ALA A C 1
ATOM 1004 O O . ALA A 1 124 ? 2.088 -4.703 -13.283 1.00 88.50 124 ALA A O 1
ATOM 1005 N N . ASP A 1 125 ? 2.581 -3.284 -14.976 1.00 86.75 125 ASP A N 1
ATOM 1006 C CA . ASP A 1 125 ? 1.793 -3.961 -16.016 1.00 86.75 125 ASP A CA 1
ATOM 1007 C C . ASP A 1 125 ? 2.217 -5.434 -16.156 1.00 86.75 125 ASP A C 1
ATOM 1009 O O . ASP A 1 125 ? 1.387 -6.315 -16.356 1.00 86.75 125 ASP A O 1
ATOM 1013 N N . LYS A 1 126 ? 3.509 -5.720 -15.974 1.00 82.81 126 LYS A N 1
ATOM 1014 C CA . LYS A 1 126 ? 4.056 -7.077 -16.033 1.00 82.81 126 LYS A CA 1
ATOM 1015 C C . LYS A 1 126 ? 3.752 -7.933 -14.802 1.00 82.81 126 LYS A C 1
ATOM 1017 O O . LYS A 1 126 ? 3.542 -9.137 -14.924 1.00 82.81 126 LYS A O 1
ATOM 1022 N N . TRP A 1 127 ? 3.808 -7.351 -13.603 1.00 83.44 127 TRP A N 1
ATOM 1023 C CA . TRP A 1 127 ? 3.847 -8.134 -12.361 1.00 83.44 127 TRP A CA 1
ATOM 1024 C C . TRP A 1 127 ? 2.550 -8.136 -11.562 1.00 83.44 127 TRP A C 1
ATOM 1026 O O . TRP A 1 127 ? 2.310 -9.100 -10.836 1.00 83.44 127 TRP A O 1
ATOM 1036 N N . PHE A 1 128 ? 1.732 -7.087 -11.639 1.00 87.19 128 PHE A N 1
ATOM 1037 C CA . PHE A 1 128 ? 0.560 -6.971 -10.772 1.00 87.19 128 PHE A CA 1
ATOM 1038 C C . PHE A 1 128 ? -0.495 -8.033 -11.052 1.00 87.19 128 PHE A C 1
ATOM 1040 O O . PHE A 1 128 ? -1.067 -8.553 -10.099 1.00 87.19 128 PHE A O 1
ATOM 1047 N N . GLU A 1 129 ? -0.718 -8.406 -12.312 1.00 84.25 129 GLU A N 1
ATOM 1048 C CA . GLU A 1 129 ? -1.632 -9.501 -12.650 1.00 84.25 129 GLU A CA 1
ATOM 1049 C C . GLU A 1 129 ? -1.150 -10.828 -12.050 1.00 84.25 129 GLU A C 1
ATOM 1051 O O . GLU A 1 129 ? -1.893 -11.509 -11.343 1.00 84.25 129 GLU A O 1
ATOM 1056 N N . PHE A 1 130 ? 0.134 -11.143 -12.231 1.00 84.75 130 PHE A N 1
ATOM 1057 C CA . PHE A 1 130 ? 0.742 -12.330 -11.640 1.00 84.75 130 PHE A CA 1
ATOM 1058 C C . PHE A 1 130 ? 0.628 -12.348 -10.109 1.00 84.75 130 PHE A C 1
ATOM 1060 O O . PHE A 1 130 ? 0.266 -13.369 -9.530 1.00 84.75 130 PHE A O 1
ATOM 1067 N N . GLU A 1 131 ? 0.938 -11.238 -9.431 1.00 85.88 131 GLU A N 1
ATOM 1068 C CA . GLU A 1 131 ? 0.823 -11.140 -7.969 1.00 85.88 131 GLU A CA 1
ATOM 1069 C C . GLU A 1 131 ? -0.623 -11.254 -7.496 1.00 85.88 131 GLU A C 1
ATOM 1071 O O . GLU A 1 131 ? -0.878 -11.897 -6.480 1.00 85.88 131 GLU A O 1
ATOM 1076 N N . CYS A 1 132 ? -1.554 -10.659 -8.239 1.00 85.00 132 CYS A N 1
ATOM 1077 C CA . CYS A 1 132 ? -2.977 -10.720 -7.954 1.00 85.00 132 CYS A CA 1
ATOM 1078 C C . CYS A 1 132 ? -3.485 -12.165 -7.959 1.00 85.00 132 CYS A C 1
ATOM 1080 O O . CYS A 1 132 ? -4.139 -12.572 -7.001 1.00 85.00 132 CYS A O 1
ATOM 1082 N N . ILE A 1 133 ? -3.118 -12.943 -8.982 1.00 85.56 133 ILE A N 1
ATOM 1083 C CA . ILE A 1 133 ? -3.487 -14.359 -9.111 1.00 85.56 133 ILE A CA 1
ATOM 1084 C C . ILE A 1 133 ? -2.761 -15.204 -8.062 1.00 85.56 133 ILE A C 1
ATOM 1086 O O . ILE A 1 133 ? -3.380 -15.989 -7.350 1.00 85.56 133 ILE A O 1
ATOM 1090 N N . LYS A 1 134 ? -1.439 -15.043 -7.941 1.00 85.56 134 LYS A N 1
ATOM 1091 C CA . LYS A 1 134 ? -0.610 -15.879 -7.065 1.00 85.56 134 LYS A CA 1
ATOM 1092 C C . LYS A 1 134 ? -0.964 -15.736 -5.584 1.00 85.56 134 LYS A C 1
ATOM 1094 O O . LYS A 1 134 ? -0.810 -16.700 -4.838 1.00 85.56 134 LYS A O 1
ATOM 1099 N N . TYR A 1 135 ? -1.357 -14.539 -5.158 1.00 85.62 135 TYR A N 1
ATOM 1100 C CA . TYR A 1 135 ? -1.621 -14.223 -3.753 1.00 85.62 135 TYR A CA 1
ATOM 1101 C C . TYR A 1 135 ? -3.098 -13.932 -3.463 1.00 85.62 135 TYR A C 1
ATOM 1103 O O . TYR A 1 135 ? -3.399 -13.422 -2.388 1.00 85.62 135 TYR A O 1
ATOM 1111 N N . ASP A 1 136 ? -3.994 -14.248 -4.404 1.00 87.62 136 ASP A N 1
ATOM 1112 C CA . ASP A 1 136 ? -5.448 -14.107 -4.262 1.00 87.62 136 ASP A CA 1
ATOM 1113 C C . ASP A 1 136 ? -5.877 -12.720 -3.740 1.00 87.62 136 ASP A C 1
ATOM 1115 O O . ASP A 1 136 ? -6.498 -12.568 -2.687 1.00 87.62 136 ASP A O 1
ATOM 1119 N N . LEU A 1 137 ? -5.468 -11.661 -4.449 1.00 87.44 137 LEU A N 1
ATOM 1120 C CA . LEU A 1 137 ? -5.618 -10.278 -3.967 1.00 87.44 137 LEU A CA 1
ATOM 1121 C C . LEU A 1 137 ? -6.963 -9.613 -4.312 1.00 87.44 137 LEU A C 1
ATOM 1123 O O . LEU A 1 137 ? -7.206 -8.500 -3.846 1.00 87.44 137 LEU A O 1
ATOM 1127 N N . ASN A 1 138 ? -7.822 -10.249 -5.116 1.00 83.44 138 ASN A N 1
ATOM 1128 C CA . ASN A 1 138 ? -9.021 -9.620 -5.697 1.00 83.44 138 ASN A CA 1
ATOM 1129 C C . ASN A 1 138 ? -10.029 -9.102 -4.656 1.00 83.44 138 ASN A C 1
ATOM 1131 O O . ASN A 1 138 ? -10.626 -8.051 -4.871 1.00 83.44 138 ASN A O 1
ATOM 1135 N N . ASP A 1 139 ? -10.162 -9.780 -3.514 1.00 85.31 139 ASP A N 1
ATOM 1136 C CA . ASP A 1 139 ? -11.112 -9.419 -2.448 1.00 85.31 139 ASP A CA 1
ATOM 1137 C C . ASP A 1 139 ? -10.424 -8.922 -1.167 1.00 85.31 139 ASP A C 1
ATOM 1139 O O . ASP A 1 139 ? -11.024 -8.845 -0.093 1.00 85.31 139 ASP A O 1
ATOM 1143 N N . LYS A 1 140 ? -9.132 -8.593 -1.256 1.00 91.12 140 LYS A N 1
ATOM 1144 C CA . LYS A 1 140 ? -8.319 -8.189 -0.105 1.00 91.12 140 LYS A CA 1
ATOM 1145 C C . LYS A 1 140 ? -8.302 -6.673 0.057 1.00 91.12 140 LYS A C 1
ATOM 1147 O O . LYS A 1 140 ? -8.572 -5.918 -0.877 1.00 91.12 140 LYS A O 1
ATOM 1152 N N . ILE A 1 141 ? -7.942 -6.212 1.254 1.00 94.19 141 ILE A N 1
ATOM 1153 C CA . ILE A 1 141 ? -7.716 -4.787 1.523 1.00 94.19 141 ILE A CA 1
ATOM 1154 C C . ILE A 1 141 ? -6.486 -4.329 0.734 1.00 94.19 141 ILE A C 1
ATOM 1156 O O . ILE A 1 141 ? -5.392 -4.828 0.979 1.00 94.19 141 ILE A O 1
ATOM 1160 N N . LEU A 1 142 ? -6.624 -3.365 -0.173 1.00 93.81 142 LEU A N 1
ATOM 1161 C CA . LEU A 1 142 ? -5.494 -2.803 -0.912 1.00 93.81 142 LEU A CA 1
ATOM 1162 C C . LEU A 1 142 ? -5.126 -1.427 -0.379 1.00 93.81 142 LEU A C 1
ATOM 1164 O O . LEU A 1 142 ? -5.969 -0.540 -0.280 1.00 93.81 142 LEU A O 1
ATOM 1168 N N . ILE A 1 143 ? -3.850 -1.231 -0.069 1.00 95.19 143 ILE A N 1
ATOM 1169 C CA . ILE A 1 143 ? -3.316 0.021 0.459 1.00 95.19 143 ILE A CA 1
ATOM 1170 C C . ILE A 1 143 ? -2.261 0.545 -0.511 1.00 95.19 143 ILE A C 1
ATOM 1172 O O . ILE A 1 143 ? -1.153 0.016 -0.603 1.00 95.19 143 ILE A O 1
ATOM 1176 N N . LEU A 1 144 ? -2.609 1.601 -1.237 1.00 94.12 144 LEU A N 1
ATOM 1177 C CA . LEU A 1 144 ? -1.788 2.199 -2.284 1.00 94.12 144 LEU A CA 1
ATOM 1178 C C . LEU A 1 144 ? -1.052 3.412 -1.717 1.00 94.12 144 LEU A C 1
ATOM 1180 O O . LEU A 1 144 ? -1.685 4.363 -1.258 1.00 94.12 144 LEU A O 1
ATOM 1184 N N . LEU A 1 145 ? 0.283 3.372 -1.711 1.00 92.25 145 LEU A N 1
ATOM 1185 C CA . LEU A 1 145 ? 1.109 4.365 -1.024 1.00 92.25 145 LEU A CA 1
ATOM 1186 C C . LEU A 1 145 ? 1.772 5.351 -1.987 1.00 92.25 145 LEU A C 1
ATOM 1188 O O . LEU A 1 145 ? 2.775 5.041 -2.633 1.00 92.25 145 LEU A O 1
ATOM 1192 N N . GLY A 1 146 ? 1.291 6.593 -1.955 1.00 90.50 146 GLY A N 1
ATOM 1193 C CA . GLY A 1 146 ? 1.867 7.725 -2.676 1.00 90.50 146 GLY A CA 1
ATOM 1194 C C . GLY A 1 146 ? 1.273 7.965 -4.066 1.00 90.50 146 GLY A C 1
ATOM 1195 O O . GLY A 1 146 ? 0.590 7.121 -4.641 1.00 90.50 146 GLY A O 1
ATOM 1196 N N . ARG A 1 147 ? 1.569 9.155 -4.604 1.00 89.06 147 ARG A N 1
ATOM 1197 C CA . ARG A 1 147 ? 0.946 9.688 -5.826 1.00 89.06 147 ARG A CA 1
ATOM 1198 C C . ARG A 1 147 ? 1.251 8.872 -7.077 1.00 89.06 147 ARG A C 1
ATOM 1200 O O . ARG A 1 147 ? 0.382 8.743 -7.922 1.00 89.06 147 ARG A O 1
ATOM 1207 N N . ASP A 1 148 ? 2.456 8.319 -7.194 1.00 91.81 148 ASP A N 1
ATOM 1208 C CA . ASP A 1 148 ? 2.837 7.519 -8.364 1.00 91.81 148 ASP A CA 1
ATOM 1209 C C . ASP A 1 148 ? 2.014 6.224 -8.451 1.00 91.81 148 ASP A C 1
ATOM 1211 O O . ASP A 1 148 ? 1.516 5.869 -9.514 1.00 91.81 148 ASP A O 1
ATOM 1215 N N . VAL A 1 149 ? 1.804 5.547 -7.317 1.00 92.94 149 VAL A N 1
ATOM 1216 C CA . VAL A 1 149 ? 0.974 4.334 -7.264 1.00 92.94 149 VAL A CA 1
ATOM 1217 C C . VAL A 1 149 ? -0.492 4.687 -7.516 1.00 92.94 149 VAL A C 1
ATOM 1219 O O . VAL A 1 149 ? -1.155 4.028 -8.310 1.00 92.94 149 VAL A O 1
ATOM 1222 N N . GLU A 1 150 ? -0.991 5.752 -6.881 1.00 92.19 150 GLU A N 1
ATOM 1223 C CA . GLU A 1 150 ? -2.354 6.251 -7.093 1.00 92.19 150 GLU A CA 1
ATOM 1224 C C . GLU A 1 150 ? -2.616 6.583 -8.568 1.00 92.19 150 GLU A C 1
ATOM 1226 O O . GLU A 1 150 ? -3.595 6.103 -9.138 1.00 92.19 150 GLU A O 1
ATOM 1231 N N . ARG A 1 151 ? -1.700 7.319 -9.206 1.00 93.88 151 ARG A N 1
ATOM 1232 C CA . ARG A 1 151 ? -1.774 7.687 -10.621 1.00 93.88 151 ARG A CA 1
ATOM 1233 C C . ARG A 1 151 ? -1.885 6.459 -11.525 1.00 93.88 151 ARG A C 1
ATOM 1235 O O . ARG A 1 151 ? -2.744 6.438 -12.401 1.00 93.88 151 ARG A O 1
ATOM 1242 N N . TYR A 1 152 ? -1.069 5.428 -11.298 1.00 94.06 152 TYR A N 1
ATOM 1243 C CA . TYR A 1 152 ? -1.093 4.210 -12.116 1.00 94.06 152 TYR A CA 1
ATOM 1244 C C . TYR A 1 152 ? -2.471 3.537 -12.136 1.00 94.06 152 TYR A C 1
ATOM 1246 O O . TYR A 1 152 ? -2.925 3.085 -13.192 1.00 94.06 152 TYR A O 1
ATOM 1254 N N . PHE A 1 153 ? -3.131 3.485 -10.978 1.00 91.75 153 PHE A N 1
ATOM 1255 C CA . PHE A 1 153 ? -4.452 2.881 -10.832 1.00 91.75 153 PHE A CA 1
ATOM 1256 C C . PHE A 1 153 ? -5.580 3.801 -11.316 1.00 91.75 153 PHE A C 1
ATOM 1258 O O . PHE A 1 153 ? -6.538 3.318 -11.908 1.00 91.75 153 PHE A O 1
ATOM 1265 N N . GLN A 1 154 ? -5.459 5.119 -11.150 1.00 90.81 154 GLN A N 1
ATOM 1266 C CA . GLN A 1 154 ? -6.413 6.078 -11.725 1.00 90.81 154 GLN A CA 1
ATOM 1267 C C . GLN A 1 154 ? -6.421 6.046 -13.261 1.00 90.81 154 GLN A C 1
ATOM 1269 O O . GLN A 1 154 ? -7.476 6.191 -13.870 1.00 90.81 154 GLN A O 1
ATOM 1274 N N . GLU A 1 155 ? -5.268 5.799 -13.889 1.00 92.50 155 GLU A N 1
ATOM 1275 C CA . GLU A 1 155 ? -5.149 5.594 -15.341 1.00 92.50 155 GLU A CA 1
ATOM 1276 C C . GLU A 1 155 ? -5.770 4.257 -15.814 1.00 92.50 155 GLU A C 1
ATOM 1278 O O . GLU A 1 155 ? -5.868 4.025 -17.018 1.00 92.50 155 GLU A O 1
ATOM 1283 N N . ARG A 1 156 ? -6.167 3.362 -14.894 1.00 89.38 156 ARG A N 1
ATOM 1284 C CA . ARG A 1 156 ? -6.674 2.007 -15.176 1.00 89.38 156 ARG A CA 1
ATOM 1285 C C . ARG A 1 156 ? -7.838 1.634 -14.242 1.00 89.38 156 ARG A C 1
ATOM 1287 O O . ARG A 1 156 ? -7.684 0.722 -13.427 1.00 89.38 156 ARG A O 1
ATOM 1294 N N . PRO A 1 157 ? -9.003 2.294 -14.350 1.00 85.06 157 PRO A N 1
ATOM 1295 C CA . PRO A 1 157 ? -10.133 2.053 -13.447 1.00 85.06 157 PRO A CA 1
ATOM 1296 C C . PRO A 1 157 ? -10.621 0.594 -13.455 1.00 85.06 157 PRO A C 1
ATOM 1298 O O . PRO A 1 157 ? -11.094 0.107 -12.432 1.00 85.06 157 PRO A O 1
ATOM 1301 N N . ASP A 1 158 ? -10.429 -0.125 -14.564 1.00 85.81 158 ASP A N 1
ATOM 1302 C CA . ASP A 1 158 ? -10.848 -1.524 -14.727 1.00 85.81 158 ASP A CA 1
ATOM 1303 C C . ASP A 1 158 ? -9.788 -2.556 -14.293 1.00 85.81 158 ASP A C 1
ATOM 1305 O O . ASP A 1 158 ? -9.975 -3.763 -14.482 1.00 85.81 158 ASP A O 1
ATOM 1309 N N . HIS A 1 159 ? -8.657 -2.112 -13.727 1.00 85.06 159 HIS A N 1
ATOM 1310 C CA . HIS A 1 159 ? -7.584 -3.011 -13.302 1.00 85.06 159 HIS A CA 1
ATOM 1311 C C . HIS A 1 159 ? -8.124 -4.057 -12.303 1.00 85.06 159 HIS A C 1
ATOM 1313 O O . HIS A 1 159 ? -8.789 -3.668 -11.343 1.00 85.06 159 HIS A O 1
ATOM 1319 N N . PRO A 1 160 ? -7.807 -5.365 -12.434 1.00 79.06 160 PRO A N 1
ATOM 1320 C CA . PRO A 1 160 ? -8.361 -6.420 -11.574 1.00 79.06 160 PRO A CA 1
ATOM 1321 C C . PRO A 1 160 ? -8.238 -6.143 -10.070 1.00 79.06 160 PRO A C 1
ATOM 1323 O O . PRO A 1 160 ? -9.213 -6.270 -9.341 1.00 79.06 160 PRO A O 1
ATOM 1326 N N . LEU A 1 161 ? -7.079 -5.649 -9.626 1.00 79.81 161 LEU A N 1
ATOM 1327 C CA . LEU A 1 161 ? -6.865 -5.211 -8.240 1.00 79.81 161 LEU A CA 1
ATOM 1328 C C . LEU A 1 161 ? -7.872 -4.144 -7.751 1.00 79.81 161 LEU A C 1
ATOM 1330 O O . LEU A 1 161 ? -8.249 -4.160 -6.586 1.00 79.81 161 LEU A O 1
ATOM 1334 N N . LEU A 1 162 ? -8.362 -3.244 -8.609 1.00 79.94 162 LEU A N 1
ATOM 1335 C CA . LEU A 1 162 ? -9.360 -2.235 -8.221 1.00 79.94 162 LEU A CA 1
ATOM 1336 C C . LEU A 1 162 ? -10.783 -2.784 -8.101 1.00 79.94 162 LEU A C 1
ATOM 1338 O O . LEU A 1 162 ? -11.667 -2.066 -7.638 1.00 79.94 162 LEU A O 1
ATOM 1342 N N . LYS A 1 163 ? -11.015 -4.049 -8.470 1.00 73.12 163 LYS A N 1
ATOM 1343 C CA . LYS A 1 163 ? -12.310 -4.708 -8.255 1.00 73.12 163 LYS A CA 1
ATOM 1344 C C . LYS A 1 163 ? -12.578 -4.978 -6.771 1.00 73.12 163 LYS A C 1
ATOM 1346 O O . LYS A 1 163 ? -13.738 -5.153 -6.396 1.00 73.12 163 LYS A O 1
ATOM 1351 N N . SER A 1 164 ? -11.541 -4.947 -5.926 1.00 70.94 164 SER A N 1
ATOM 1352 C CA . SER A 1 164 ? -11.706 -4.965 -4.473 1.00 70.94 164 SER A CA 1
ATOM 1353 C C . SER A 1 164 ? -12.526 -3.758 -4.018 1.00 70.94 164 SER A C 1
ATOM 1355 O O . SER A 1 164 ? -12.226 -2.612 -4.346 1.00 70.94 164 SER A O 1
ATOM 1357 N N . LYS A 1 165 ? -13.530 -3.989 -3.167 1.00 72.75 165 LYS A N 1
ATOM 1358 C CA . LYS A 1 165 ? -14.298 -2.904 -2.527 1.00 72.75 165 LYS A CA 1
ATOM 1359 C C . LYS A 1 165 ? -13.486 -2.135 -1.473 1.00 72.75 165 LYS A C 1
ATOM 1361 O O . LYS A 1 165 ? -13.982 -1.157 -0.916 1.00 72.75 165 LYS A O 1
ATOM 1366 N N . TYR A 1 166 ? -12.257 -2.568 -1.185 1.00 89.38 166 TYR A N 1
ATOM 1367 C CA . TYR A 1 166 ? -11.444 -2.107 -0.061 1.00 89.38 166 TYR A CA 1
ATOM 1368 C C . TYR A 1 166 ? -10.110 -1.505 -0.517 1.00 89.38 166 TYR A C 1
ATOM 1370 O O . TYR A 1 166 ? -9.051 -1.890 -0.022 1.00 89.38 166 TYR A O 1
ATOM 1378 N N . VAL A 1 167 ? -10.151 -0.557 -1.460 1.00 92.12 167 VAL A N 1
ATOM 1379 C CA . VAL A 1 167 ? -8.959 0.172 -1.925 1.00 92.12 167 VAL A CA 1
ATOM 1380 C C . VAL A 1 167 ? -8.787 1.493 -1.173 1.00 92.12 167 VAL A C 1
ATOM 1382 O O . VAL A 1 167 ? -9.673 2.348 -1.160 1.00 92.12 167 VAL A O 1
ATOM 1385 N N . PHE A 1 168 ? -7.612 1.683 -0.577 1.00 94.50 168 PHE A N 1
ATOM 1386 C CA . PHE A 1 168 ? -7.248 2.850 0.218 1.00 94.50 168 PHE A CA 1
ATOM 1387 C C . PHE A 1 168 ? -6.003 3.531 -0.350 1.00 94.50 168 PHE A C 1
ATOM 1389 O O . PHE A 1 168 ? -4.899 2.995 -0.287 1.00 94.50 168 PHE A O 1
ATOM 1396 N N . PHE A 1 169 ? -6.168 4.754 -0.853 1.00 92.69 169 PHE A N 1
ATOM 1397 C CA . PHE A 1 169 ? -5.057 5.603 -1.286 1.00 92.69 169 P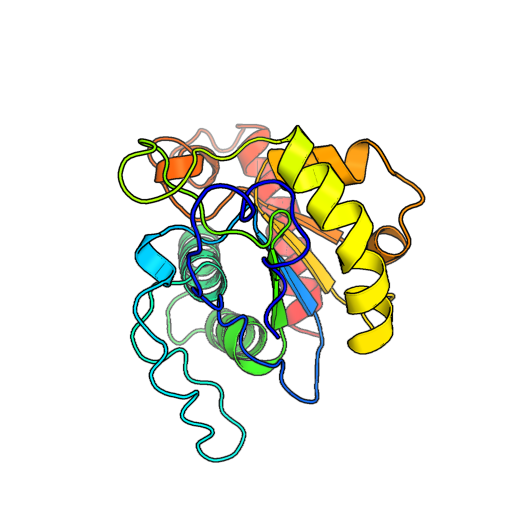HE A CA 1
ATOM 1398 C C . PHE A 1 169 ? -4.520 6.401 -0.098 1.00 92.69 169 PHE A C 1
ATOM 1400 O O . PHE A 1 169 ? -5.206 7.292 0.412 1.00 92.69 169 PHE A O 1
ATOM 1407 N N . LEU A 1 170 ? -3.303 6.105 0.350 1.00 93.69 170 LEU A N 1
ATOM 1408 C CA . LEU A 1 170 ? -2.665 6.803 1.465 1.00 93.69 170 LEU A CA 1
ATOM 1409 C C . LEU A 1 170 ? -1.398 7.536 1.005 1.00 93.69 170 LEU A C 1
ATOM 1411 O O . LEU A 1 170 ? -0.717 7.096 0.073 1.00 93.69 170 LEU A O 1
ATOM 1415 N N . PRO A 1 171 ? -1.022 8.645 1.667 1.00 90.00 171 PRO A N 1
ATOM 1416 C CA . PRO A 1 171 ? 0.263 9.274 1.418 1.00 90.00 171 PRO A CA 1
ATOM 1417 C C . PRO A 1 171 ? 1.408 8.300 1.707 1.00 90.00 171 PRO A C 1
ATOM 1419 O O . PRO A 1 171 ? 1.310 7.419 2.562 1.00 90.00 171 PRO A O 1
ATOM 1422 N N . HIS A 1 172 ? 2.543 8.482 1.040 1.00 86.94 172 HIS A N 1
ATOM 1423 C CA . HIS A 1 172 ? 3.710 7.660 1.335 1.00 86.94 172 HIS A CA 1
ATOM 1424 C C . HIS A 1 172 ? 4.175 7.906 2.793 1.00 86.94 172 HIS A C 1
ATOM 1426 O O . HIS A 1 172 ? 4.188 9.054 3.248 1.00 86.94 172 HIS A O 1
ATOM 1432 N N . PRO A 1 173 ? 4.566 6.881 3.572 1.00 83.38 173 PRO A N 1
ATOM 1433 C CA . PRO A 1 173 ? 4.889 7.071 4.991 1.00 83.38 173 PRO A CA 1
ATOM 1434 C C . PRO A 1 173 ? 6.265 7.726 5.231 1.00 83.38 173 PRO A C 1
ATOM 1436 O O . PRO A 1 173 ? 6.506 8.320 6.287 1.00 83.38 173 PRO A O 1
ATOM 1439 N N . SER A 1 174 ? 7.165 7.657 4.240 1.00 75.75 174 SER A N 1
ATOM 1440 C CA . SER A 1 174 ? 8.477 8.323 4.283 1.00 75.75 174 SER A CA 1
ATOM 1441 C C . SER A 1 174 ? 8.377 9.838 4.079 1.00 75.75 174 SER A C 1
ATOM 1443 O O . SER A 1 174 ? 7.790 10.317 3.104 1.00 75.75 174 SER A O 1
ATOM 1445 N N . ALA A 1 175 ? 9.055 10.591 4.951 1.00 65.88 175 ALA A N 1
ATOM 1446 C CA . ALA A 1 175 ? 9.182 12.044 4.848 1.00 65.88 175 ALA A CA 1
ATOM 1447 C C . ALA A 1 175 ? 9.923 12.495 3.575 1.00 65.88 175 ALA A C 1
ATOM 1449 O O . ALA A 1 175 ? 9.679 13.603 3.099 1.00 65.88 175 ALA A O 1
ATOM 1450 N N . ALA A 1 176 ? 10.779 11.637 3.004 1.00 63.66 176 ALA A N 1
ATOM 1451 C CA . ALA A 1 176 ? 11.525 11.932 1.783 1.00 63.66 176 ALA A CA 1
ATOM 1452 C C . ALA A 1 176 ? 10.618 12.063 0.547 1.00 63.66 176 ALA A C 1
ATOM 1454 O O . ALA A 1 176 ? 10.926 12.858 -0.339 1.00 63.66 176 ALA A O 1
ATOM 1455 N N . ASN A 1 177 ? 9.499 11.325 0.519 1.00 60.91 177 ASN A N 1
ATOM 1456 C CA . ASN A 1 177 ? 8.518 11.353 -0.573 1.00 60.91 177 ASN A CA 1
ATOM 1457 C C . ASN A 1 177 ? 7.381 12.361 -0.334 1.00 60.91 177 ASN A C 1
ATOM 1459 O O . ASN A 1 177 ? 6.790 12.839 -1.295 1.00 60.91 177 ASN A O 1
ATOM 1463 N N . CYS A 1 178 ? 7.084 12.706 0.923 1.00 60.84 178 CYS A N 1
ATOM 1464 C CA . CYS A 1 178 ? 5.962 13.590 1.271 1.00 60.84 178 CYS A CA 1
ATOM 1465 C C . CYS A 1 178 ? 6.362 15.015 1.687 1.00 60.84 178 CYS A C 1
ATOM 1467 O O . CYS A 1 178 ? 5.476 15.775 2.057 1.00 60.84 178 CYS A O 1
ATOM 1469 N N . GLY A 1 179 ? 7.658 15.369 1.672 1.00 54.38 179 GLY A N 1
ATOM 1470 C CA . GLY A 1 179 ? 8.176 16.685 2.080 1.00 54.38 179 GLY A CA 1
ATOM 1471 C C . GLY A 1 179 ? 7.892 17.002 3.555 1.00 54.38 179 GLY A C 1
ATOM 1472 O O . GLY A 1 179 ? 6.767 17.313 3.921 1.00 54.38 179 GLY A O 1
ATOM 1473 N N . LYS A 1 180 ? 8.884 16.871 4.450 1.00 56.47 180 LYS A N 1
ATOM 1474 C CA . LYS A 1 180 ? 8.714 17.005 5.924 1.00 56.47 180 LYS A CA 1
ATOM 1475 C C . LYS A 1 180 ? 7.521 16.214 6.519 1.00 56.47 180 LYS A C 1
ATOM 1477 O O . LYS A 1 180 ? 7.088 16.494 7.629 1.00 56.47 180 LYS A O 1
ATOM 1482 N N . GLY A 1 181 ? 6.989 15.212 5.808 1.00 60.97 181 GLY A N 1
ATOM 1483 C CA . GLY A 1 181 ? 5.788 14.481 6.225 1.00 60.97 181 GLY A CA 1
ATOM 1484 C C . GLY A 1 181 ? 4.498 15.312 6.189 1.00 60.97 181 GLY A C 1
ATOM 1485 O O . GLY A 1 181 ? 3.575 14.994 6.929 1.00 60.97 181 GLY A O 1
ATOM 1486 N N . TRP A 1 182 ?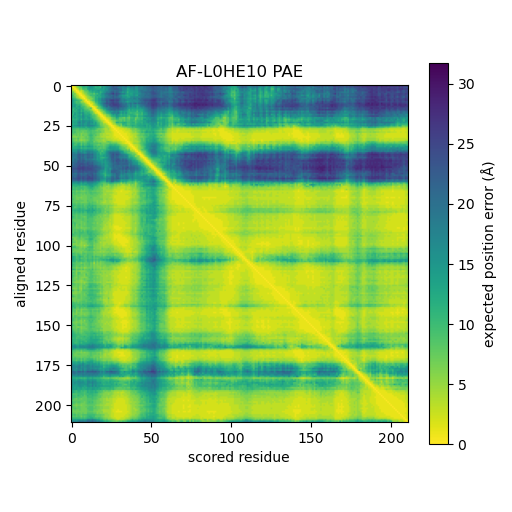 4.424 16.352 5.349 1.00 63.97 182 TRP A N 1
ATOM 1487 C CA . TRP A 1 182 ? 3.315 17.315 5.291 1.00 63.97 182 TRP A CA 1
ATOM 1488 C C . TRP A 1 182 ? 1.929 16.662 5.204 1.00 63.97 182 TRP A C 1
ATOM 1490 O O . TRP A 1 182 ? 1.015 17.063 5.919 1.00 63.97 182 TRP A O 1
ATOM 1500 N N . SER A 1 183 ? 1.787 15.604 4.404 1.00 75.19 183 SER A N 1
ATOM 1501 C CA . SER A 1 183 ? 0.523 14.869 4.253 1.00 75.19 183 SER A CA 1
ATOM 1502 C C . SER A 1 183 ? 0.094 14.071 5.491 1.00 75.19 183 SER A C 1
ATOM 1504 O O . SER A 1 183 ? -1.024 13.586 5.523 1.00 75.19 183 SER A O 1
ATOM 1506 N N . TRP A 1 184 ? 0.959 13.928 6.498 1.00 82.06 184 TRP A N 1
ATOM 1507 C CA . TRP A 1 184 ? 0.673 13.273 7.782 1.00 82.06 184 TRP A CA 1
ATOM 1508 C C . TRP A 1 184 ? 0.634 14.274 8.949 1.00 82.06 184 TRP A C 1
ATOM 1510 O O . TRP A 1 184 ? 0.592 13.871 10.112 1.00 82.06 184 TRP A O 1
ATOM 1520 N N . ASN A 1 185 ? 0.713 15.576 8.664 1.00 78.19 185 ASN A N 1
ATOM 1521 C CA . ASN A 1 185 ? 0.813 16.607 9.687 1.00 78.19 185 ASN A CA 1
ATOM 1522 C C . ASN A 1 185 ? -0.562 16.926 10.292 1.00 78.19 185 ASN A C 1
ATOM 1524 O O . ASN A 1 185 ? -1.368 17.613 9.668 1.00 78.19 185 ASN A O 1
ATOM 1528 N N . LYS A 1 186 ? -0.795 16.484 11.533 1.00 70.75 186 LYS A N 1
ATOM 1529 C CA . LYS A 1 186 ? -2.005 16.826 12.299 1.00 70.75 186 LYS A CA 1
ATOM 1530 C C . LYS A 1 186 ? -2.098 18.286 12.721 1.00 70.75 186 LYS A C 1
ATOM 1532 O O . LYS A 1 186 ? -3.172 18.721 13.101 1.00 70.75 186 LYS A O 1
ATOM 1537 N N . CYS A 1 187 ? -0.991 19.026 12.702 1.00 75.00 187 CYS A N 1
ATOM 1538 C CA . CYS A 1 187 ? -0.973 20.430 13.113 1.00 75.00 187 CYS A CA 1
ATOM 1539 C C . CYS A 1 187 ? -1.542 21.369 12.036 1.00 75.00 187 CYS A C 1
ATOM 1541 O O . CYS A 1 187 ? -1.499 22.585 12.203 1.00 75.00 187 CYS A O 1
ATOM 1543 N N . LYS A 1 188 ? -2.017 20.823 10.908 1.00 76.50 188 LYS A N 1
ATOM 1544 C CA . LYS A 1 188 ? -2.833 21.556 9.937 1.00 76.50 188 LYS A CA 1
ATOM 1545 C C . LYS A 1 188 ? -4.148 21.998 10.586 1.00 76.50 188 LYS A C 1
ATOM 1547 O O . LYS A 1 188 ? -4.574 21.419 11.583 1.00 76.50 188 LYS A O 1
ATOM 1552 N N . SER A 1 189 ? -4.788 23.011 9.998 1.00 78.94 189 SER A N 1
ATOM 1553 C CA . SER A 1 189 ? -6.140 23.399 10.411 1.00 78.94 189 SER A CA 1
ATOM 1554 C C . SER A 1 189 ? -7.058 22.168 10.383 1.00 78.94 189 SER A C 1
ATOM 1556 O O . SER A 1 189 ? -6.967 21.399 9.422 1.00 78.94 189 SER A O 1
ATOM 1558 N N . PRO A 1 190 ? -7.937 21.966 11.381 1.00 80.75 190 PRO A N 1
ATOM 1559 C CA . PRO A 1 190 ? -8.939 20.900 11.349 1.00 80.75 190 PRO A CA 1
ATOM 1560 C C . PRO A 1 190 ? -9.800 20.914 10.076 1.00 80.75 190 PRO A C 1
ATOM 1562 O O . PRO A 1 190 ? -10.227 19.857 9.621 1.00 80.75 190 PRO A O 1
ATOM 1565 N N . ASP A 1 191 ? -9.976 22.093 9.472 1.00 85.19 191 ASP A N 1
ATOM 1566 C CA . ASP A 1 191 ? -10.734 22.298 8.233 1.00 85.19 191 ASP A CA 1
ATOM 1567 C C . ASP A 1 191 ? -9.908 22.045 6.953 1.00 85.19 191 ASP A C 1
ATOM 1569 O O . ASP A 1 191 ? -10.395 22.267 5.844 1.00 85.19 191 ASP A O 1
ATOM 1573 N N . ASP A 1 192 ? -8.645 21.607 7.066 1.00 86.69 192 ASP A N 1
ATOM 1574 C CA . ASP A 1 192 ? -7.803 21.272 5.913 1.00 86.69 192 ASP A CA 1
ATOM 1575 C C . ASP A 1 192 ? -8.412 20.071 5.152 1.00 86.69 192 ASP A C 1
ATOM 1577 O O . ASP A 1 192 ? -8.517 18.969 5.707 1.00 86.69 192 ASP A O 1
ATOM 1581 N N . PRO A 1 193 ? -8.792 20.233 3.869 1.00 86.19 193 PRO A N 1
ATOM 1582 C CA . PRO A 1 193 ? -9.479 19.182 3.122 1.00 86.19 193 PRO A CA 1
ATOM 1583 C C . PRO A 1 193 ? -8.668 17.890 2.969 1.00 86.19 193 PRO A C 1
ATOM 1585 O O . PRO A 1 193 ? -9.251 16.808 2.875 1.00 86.19 193 PRO A O 1
ATOM 1588 N N . ASP A 1 194 ? -7.334 17.972 2.934 1.00 83.94 194 ASP A N 1
ATOM 1589 C CA . ASP A 1 194 ? -6.481 16.787 2.834 1.00 83.94 194 ASP A CA 1
ATOM 1590 C C . ASP A 1 194 ? -6.438 16.034 4.165 1.00 83.94 194 ASP A C 1
ATOM 1592 O O . ASP A 1 194 ? -6.409 14.800 4.174 1.00 83.94 194 ASP A O 1
ATOM 1596 N N . LEU A 1 195 ? -6.469 16.763 5.286 1.00 86.06 195 LEU A N 1
ATOM 1597 C CA . LEU A 1 195 ? -6.532 16.180 6.624 1.00 86.06 195 LEU A CA 1
ATOM 1598 C C . LEU A 1 195 ? -7.851 15.428 6.834 1.00 86.06 195 LEU A C 1
ATOM 1600 O O . LEU A 1 195 ? -7.828 14.276 7.272 1.00 86.06 195 LEU A O 1
ATOM 1604 N N . ILE A 1 196 ? -8.978 16.042 6.459 1.00 89.56 196 ILE A N 1
ATOM 1605 C CA . ILE A 1 196 ? -10.312 15.427 6.540 1.00 89.56 196 ILE A CA 1
ATOM 1606 C C . ILE A 1 196 ? -10.353 14.146 5.699 1.00 89.56 196 ILE A C 1
ATOM 1608 O O . ILE A 1 196 ? -10.671 13.073 6.216 1.00 89.56 196 ILE A O 1
ATOM 1612 N N . LYS A 1 197 ? -9.936 14.219 4.427 1.00 90.81 197 LYS A N 1
ATOM 1613 C CA . LYS A 1 197 ? -9.897 13.054 3.527 1.00 90.81 197 LYS A CA 1
ATOM 1614 C C . LYS A 1 197 ? -9.008 11.936 4.062 1.00 90.81 197 LYS A C 1
ATOM 1616 O O . LYS A 1 197 ? -9.369 10.763 3.960 1.00 90.81 197 LYS A O 1
ATOM 1621 N N . LEU A 1 198 ? -7.838 12.267 4.610 1.00 91.31 198 LEU A N 1
ATOM 1622 C CA . LEU A 1 198 ? -6.956 11.265 5.203 1.00 91.31 198 LEU A CA 1
ATOM 1623 C C . LEU A 1 198 ? -7.616 10.607 6.417 1.00 91.31 198 LEU A C 1
ATOM 1625 O O . LEU A 1 198 ? -7.607 9.381 6.515 1.00 91.31 198 LEU A O 1
ATOM 1629 N N . ASN A 1 199 ? -8.226 11.395 7.302 1.00 92.12 199 ASN A N 1
ATOM 1630 C CA . ASN A 1 199 ? -8.914 10.880 8.480 1.00 92.12 199 ASN A CA 1
ATOM 1631 C C . ASN A 1 199 ? -10.070 9.935 8.111 1.00 92.12 199 ASN A C 1
ATOM 1633 O O . ASN A 1 199 ? -10.194 8.852 8.684 1.00 92.12 199 ASN A O 1
ATOM 1637 N N . GLU A 1 200 ? -10.873 10.284 7.104 1.00 93.50 200 GLU A N 1
ATOM 1638 C CA . GLU A 1 200 ? -11.939 9.418 6.586 1.00 93.50 200 GLU A CA 1
ATOM 1639 C C . GLU A 1 200 ? -11.398 8.094 6.035 1.00 93.50 200 GLU A C 1
ATOM 1641 O O . GLU A 1 200 ? -11.919 7.019 6.348 1.00 93.50 200 GLU A O 1
ATOM 1646 N N . ARG A 1 201 ? -10.336 8.156 5.219 1.00 94.06 201 ARG A N 1
ATOM 1647 C CA . ARG A 1 201 ? -9.692 6.969 4.637 1.00 94.06 201 ARG A CA 1
ATOM 1648 C C . ARG A 1 201 ? -9.130 6.057 5.725 1.00 94.06 201 ARG A C 1
ATOM 1650 O O . ARG A 1 201 ? -9.345 4.849 5.665 1.00 94.06 201 ARG A O 1
ATOM 1657 N N . LEU A 1 202 ? -8.460 6.623 6.729 1.00 94.62 202 LEU A N 1
ATOM 1658 C CA . LEU A 1 202 ? -7.897 5.864 7.847 1.00 94.62 202 LEU A CA 1
ATOM 1659 C C . LEU A 1 202 ? -8.981 5.267 8.740 1.00 94.62 202 LEU A C 1
ATOM 1661 O O . LEU A 1 202 ? -8.872 4.105 9.115 1.00 94.62 202 LEU A O 1
ATOM 1665 N N . THR A 1 203 ? -10.057 6.001 9.018 1.00 94.69 203 THR A N 1
ATOM 1666 C CA . THR A 1 203 ? -11.193 5.482 9.796 1.00 94.69 203 THR A CA 1
ATOM 1667 C C . THR A 1 203 ? -11.826 4.275 9.103 1.00 94.69 203 THR A C 1
ATOM 1669 O O . THR A 1 203 ? -12.032 3.233 9.726 1.00 94.69 203 THR A O 1
ATOM 1672 N N . LYS A 1 204 ? -12.068 4.368 7.788 1.00 95.00 204 LYS A N 1
ATOM 1673 C CA . LYS A 1 204 ? -12.593 3.250 6.989 1.00 95.00 204 LYS A CA 1
ATOM 1674 C C . LYS A 1 204 ? -11.623 2.066 6.944 1.00 95.00 204 LYS A C 1
ATOM 1676 O O . LYS A 1 204 ? -12.063 0.927 7.085 1.00 95.00 204 LYS A O 1
ATOM 1681 N N . LEU A 1 205 ? -10.320 2.320 6.792 1.00 95.25 205 LEU A N 1
ATOM 1682 C CA . LEU A 1 205 ? -9.297 1.273 6.831 1.00 95.25 205 LEU A CA 1
ATOM 1683 C C . LEU A 1 205 ? -9.296 0.550 8.183 1.00 95.25 205 LEU A C 1
ATOM 1685 O O . LEU A 1 205 ? -9.344 -0.677 8.221 1.00 95.25 205 LEU A O 1
ATOM 1689 N N . MET A 1 206 ? -9.316 1.292 9.293 1.00 94.75 206 MET A N 1
ATOM 1690 C CA . MET A 1 206 ? -9.369 0.715 10.638 1.00 94.75 206 MET A CA 1
ATOM 1691 C C . MET A 1 206 ? -10.637 -0.113 10.849 1.00 94.75 206 MET A C 1
ATOM 1693 O O . MET A 1 206 ? -10.566 -1.202 11.412 1.00 94.75 206 MET A O 1
ATOM 1697 N N . ALA A 1 207 ? -11.785 0.333 10.337 1.00 93.75 207 ALA A N 1
ATOM 1698 C CA . ALA A 1 207 ? -13.019 -0.449 10.384 1.00 93.75 207 ALA A CA 1
ATOM 1699 C C . ALA A 1 207 ? -12.940 -1.757 9.572 1.00 93.75 207 ALA A C 1
ATOM 1701 O O . ALA A 1 207 ? -13.674 -2.694 9.867 1.00 93.75 207 ALA A O 1
ATOM 1702 N N . CYS A 1 208 ? -12.064 -1.844 8.565 1.00 92.56 208 CYS A N 1
ATOM 1703 C CA . CYS A 1 208 ? -11.828 -3.079 7.811 1.00 92.56 208 CYS A CA 1
ATOM 1704 C C . CYS A 1 208 ? -10.821 -3.998 8.512 1.00 92.56 208 CYS A C 1
ATOM 1706 O O . CYS A 1 208 ? -11.012 -5.205 8.520 1.00 92.56 208 CYS A O 1
ATOM 1708 N N . ILE A 1 209 ? -9.778 -3.435 9.129 1.00 91.25 209 ILE A N 1
ATOM 1709 C CA . ILE A 1 209 ? -8.751 -4.196 9.861 1.00 91.25 209 ILE A CA 1
ATOM 1710 C C . ILE A 1 209 ? -9.301 -4.797 11.164 1.00 91.25 209 ILE A C 1
ATOM 1712 O O . ILE A 1 209 ? -8.794 -5.805 11.649 1.00 91.25 209 ILE A O 1
ATOM 1716 N N . THR A 1 210 ? -10.301 -4.157 11.774 1.00 82.75 210 THR A N 1
ATOM 1717 C CA . THR A 1 210 ? -10.770 -4.516 13.122 1.00 82.75 210 THR A CA 1
ATOM 1718 C C . THR A 1 210 ? -11.947 -5.490 13.168 1.00 82.75 210 THR A C 1
ATOM 1720 O O . THR A 1 210 ? -12.235 -5.959 14.277 1.00 82.75 210 THR A O 1
ATOM 1723 N N . LYS A 1 211 ? -12.580 -5.771 12.019 1.00 75.88 211 LYS A N 1
ATOM 1724 C CA . LYS A 1 211 ? -13.606 -6.811 11.829 1.00 75.88 211 LYS A CA 1
ATOM 1725 C C . LYS A 1 211 ? -12.979 -8.198 11.803 1.00 75.88 211 LYS A C 1
ATOM 1727 O O . LYS A 1 211 ? -13.606 -9.098 12.394 1.00 75.88 211 LYS A O 1
#

Radius of gyration: 16.93 Å; Cα contacts (8 Å, |Δi|>4): 302; chains: 1; bounding box: 39×44×44 Å

InterPro domains:
  IPR036895 Uracil-DNA glycosylase-like domain superfamily [SSF52141] (72-180)

Nearest PDB structures (foldseek):
  2zyh-assembly2_B  TM=3.738E-01  e=8.103E+00  Archaeoglobus fulgidus
  2fds-assembly1_A  TM=2.150E-01  e=2.242E+00  Plasmodium berghei

Foldseek 3Di:
DQLCPPFPQCVVPVDSQRQDQDDAQPAAQEEEEAAEAAPLSSPDPPDQPPDPLWRDPPPDPDQLVLVLVLLCVLVVPDCPDPLSVLSCCCSRHHYRYYYLAYDYAYCVCPPGHHDDLVSSLVSNVPPVVVCCVVVVQQQHAYEYEADSSVVSCVVPVPPSNNNHPHYAYAYRSDCVRVPVSVLSDPPPDPPPPSSVVRVVRSVVNSVSSVD

Secondary structure (DSSP, 8-state):
---STTSTTTTTT-------PPPPPSS--EEEEES--BGGG-S---S--EETTEE---S---HHHHHHHHHHHHHT--TTSHHHHHHHHIIIIIEEEEESS-S-B-TTSSSSPPP-HHHHHHHHHHHHHHHHHHTT-TTSEEEEESHHHHHHHHT-TT-GGGGSS-EEEE--SSHHHHTTTGGG-TTS-TT-HHHHHHHHHHHHHHHHH--